Protein AF-A0AAV1IEK7-F1 (afdb_monomer_lite)

Radius of gyration: 21.39 Å; chains: 1; bounding box: 58×38×50 Å

Organism: NCBI:txid1274662

Foldseek 3Di:
DLQAQHFQDKDALVQKAWLDDDRAIVVHAQAWEKEWEDEPPDPVQLVCLQVLLVLCVVCVVLRYAYEYEYLDADDPVRSVSCVVCPSSNNHTYIYRNVNPNNVVVCVSVVHDDDRKMFTAANRRGTNDIGHCPDPVNVVSNVVRSVPRPRPLPPLPPDPPDLVVQLPDDPVVLVVNCVSVVHDPVPPDDSSVSSVSCVVPVD

InterPro domains:
  IPR000866 Alkyl hydroperoxide reductase subunit C/ Thiol specific antioxidant [PF00578] (25-128)
  IPR013766 Thioredoxin domain [PS51352] (2-150)
  IPR017937 Thioredoxin, conserved site [PS00194] (34-52)
  IPR036249 Thioredoxin-like superfamily [SSF52833] (14-158)
  IPR036361 SAP domain superfamily [SSF68906] (162-199)
  IPR050553 Thioredoxin family ResA/DsbE subfamily [PTHR42852] (4-146)

pLDDT: mean 91.97, std 9.17, range [45.91, 98.62]

Secondary structure (DSSP, 8-state):
-TTTTSBPPPB-GGGSEEEESS---BSPTTS-EEEEEE-TT-HHHHHHHHHHHHHHHHTGGGT-EEEEEE-S-S-HHHHHHHHHTGGGG-SEEEE-TTSHHHHHHHHHHT---SSEEEEE-TTSBEEEEE-TTSHHHHHHHHHHHHH-------PPPPPSSHHHHHHS-HHHHHHHHHTTT---TT---HHHHHHHHHHHH-

Sequence (202 aa):
MAMVGKTLPHYPAGSLKILKGEPTDLPPNGHPAIIELWATWCGPCRQVFPHLSRIAQKYRDRGLKVIGLSLDDASPGLQHFVHSQGDKMDYTVVMDPYGRAGQVLMTAAHVSGIPHAFVVDGQGTVQHHGHPADPSFEAAVRKVVESHKPAQPQQPPIPQSKEALSEMPVRELKNMLQARHISYIGVTEKPELVQLIWNKCH

Structure (mmCIF, N/CA/C/O backbone):
data_AF-A0AAV1IEK7-F1
#
_entry.id   AF-A0AAV1IEK7-F1
#
loop_
_atom_site.group_PDB
_atom_site.id
_atom_site.type_symbol
_atom_site.label_atom_id
_atom_site.label_alt_id
_atom_site.label_comp_id
_atom_site.label_asym_id
_atom_site.label_entity_id
_atom_site.label_seq_id
_atom_site.pdbx_PDB_ins_code
_atom_site.Cartn_x
_atom_site.Cartn_y
_atom_site.Cartn_z
_atom_site.occupancy
_atom_site.B_iso_or_equiv
_atom_site.auth_seq_id
_atom_site.auth_comp_id
_atom_site.auth_asym_id
_atom_site.auth_atom_id
_atom_site.pdbx_PDB_model_num
ATOM 1 N N . MET A 1 1 ? 14.541 -14.016 6.871 1.00 59.06 1 MET A N 1
ATOM 2 C CA . MET A 1 1 ? 14.206 -12.969 5.879 1.00 59.06 1 MET A CA 1
ATOM 3 C C . MET A 1 1 ? 14.528 -11.615 6.498 1.00 59.06 1 MET A C 1
ATOM 5 O O . MET A 1 1 ? 14.084 -11.377 7.613 1.00 59.06 1 MET A O 1
ATOM 9 N N . ALA A 1 2 ? 15.364 -10.794 5.852 1.00 82.31 2 ALA A N 1
ATOM 10 C CA . ALA A 1 2 ? 16.105 -9.686 6.477 1.00 82.31 2 ALA A CA 1
ATOM 11 C C . ALA A 1 2 ? 15.253 -8.597 7.162 1.00 82.31 2 ALA A C 1
ATOM 13 O O . ALA A 1 2 ? 15.763 -7.916 8.057 1.00 82.31 2 ALA A O 1
ATOM 14 N N . MET A 1 3 ? 13.979 -8.451 6.783 1.00 93.19 3 MET A N 1
ATOM 15 C CA . MET A 1 3 ? 13.079 -7.432 7.339 1.00 93.19 3 MET A CA 1
ATOM 16 C C . MET A 1 3 ? 11.940 -7.975 8.205 1.00 93.19 3 MET A C 1
ATOM 18 O O . MET A 1 3 ? 11.299 -7.187 8.887 1.00 93.19 3 MET A O 1
ATOM 22 N N . VAL A 1 4 ? 11.686 -9.287 8.231 1.00 96.44 4 VAL A N 1
ATOM 23 C CA . VAL A 1 4 ? 10.569 -9.850 9.015 1.00 96.44 4 VAL A CA 1
ATOM 24 C C . VAL A 1 4 ? 10.763 -9.571 10.510 1.00 96.44 4 VAL A C 1
ATOM 26 O O . VAL A 1 4 ? 11.837 -9.822 11.054 1.00 96.44 4 VAL A O 1
ATOM 29 N N . GLY A 1 5 ? 9.720 -9.049 11.158 1.00 96.00 5 GLY A N 1
ATOM 30 C CA . GLY A 1 5 ? 9.714 -8.632 12.562 1.00 96.00 5 GLY A CA 1
ATOM 31 C C . GLY A 1 5 ? 10.268 -7.227 12.818 1.00 96.00 5 GLY A C 1
ATOM 32 O O . GLY A 1 5 ? 10.271 -6.787 13.963 1.00 96.00 5 GLY A O 1
ATOM 33 N N . LYS A 1 6 ? 10.732 -6.513 11.784 1.00 96.75 6 LYS A N 1
ATOM 34 C CA . LYS A 1 6 ? 11.207 -5.127 11.901 1.00 96.75 6 LYS A CA 1
ATOM 35 C C . LYS A 1 6 ? 10.117 -4.139 11.501 1.00 96.75 6 LYS A C 1
ATOM 37 O O . LYS A 1 6 ? 9.303 -4.430 10.625 1.00 96.75 6 LYS A O 1
ATOM 42 N N . THR A 1 7 ? 10.149 -2.950 12.091 1.00 95.25 7 THR A N 1
ATOM 43 C CA . THR A 1 7 ? 9.302 -1.827 11.677 1.00 95.25 7 THR A CA 1
ATOM 44 C C . THR A 1 7 ? 9.782 -1.277 10.337 1.00 95.25 7 THR A C 1
ATOM 46 O O . THR A 1 7 ? 10.976 -1.020 10.154 1.00 95.25 7 THR A O 1
ATOM 49 N N . LEU A 1 8 ? 8.860 -1.108 9.389 1.00 94.00 8 LEU A N 1
ATOM 50 C CA . LEU A 1 8 ? 9.137 -0.441 8.121 1.00 94.00 8 LEU A CA 1
ATOM 51 C C . LEU A 1 8 ? 9.458 1.043 8.398 1.00 94.00 8 LEU A C 1
ATOM 53 O O . LEU A 1 8 ? 8.734 1.665 9.178 1.00 94.00 8 LEU A O 1
ATOM 57 N N . PRO A 1 9 ? 10.499 1.637 7.785 1.00 93.69 9 PRO A N 1
ATOM 58 C CA . PRO A 1 9 ? 10.732 3.074 7.892 1.00 93.69 9 PRO A CA 1
ATOM 59 C C . PRO A 1 9 ? 9.484 3.872 7.501 1.00 93.69 9 PRO A C 1
ATOM 61 O O . PRO A 1 9 ? 8.833 3.548 6.508 1.00 93.69 9 PRO A O 1
ATOM 64 N N . HIS A 1 10 ? 9.159 4.893 8.297 1.00 94.06 10 HIS A N 1
ATOM 65 C CA . HIS A 1 10 ? 7.983 5.736 8.086 1.00 94.06 10 HIS A CA 1
ATOM 66 C C . HIS A 1 10 ? 8.313 6.925 7.183 1.00 94.06 10 HIS A C 1
ATOM 68 O O . HIS A 1 10 ? 9.293 7.638 7.408 1.00 94.06 10 HIS A O 1
ATOM 74 N N . TYR A 1 11 ? 7.467 7.139 6.179 1.00 94.44 11 TYR A N 1
ATOM 75 C CA . TYR A 1 11 ? 7.479 8.300 5.302 1.00 94.44 11 TYR A CA 1
ATOM 76 C C . TYR A 1 11 ? 6.099 8.961 5.361 1.00 94.44 11 TYR A C 1
ATOM 78 O O . TYR A 1 11 ? 5.106 8.323 4.994 1.00 94.44 11 TYR A O 1
ATOM 86 N N . PRO A 1 12 ? 6.003 10.222 5.814 1.00 93.12 12 PRO A N 1
ATOM 87 C CA . PRO A 1 12 ? 4.726 10.917 5.891 1.00 93.12 12 PRO A CA 1
ATOM 88 C C . PRO A 1 12 ? 4.180 11.205 4.490 1.00 93.12 12 PRO A C 1
ATOM 90 O O . PRO A 1 12 ? 4.957 11.477 3.569 1.00 93.12 12 PRO A O 1
ATOM 93 N N . ALA A 1 13 ? 2.855 11.242 4.342 1.00 91.25 13 ALA A N 1
ATOM 94 C CA . ALA A 1 13 ? 2.179 11.493 3.066 1.00 91.25 13 ALA A CA 1
ATOM 95 C C . ALA A 1 13 ? 2.711 12.733 2.324 1.00 91.25 13 ALA A C 1
ATOM 97 O O . ALA A 1 13 ? 2.905 12.694 1.114 1.00 91.25 13 ALA A O 1
ATOM 98 N N . GLY A 1 14 ? 3.020 13.815 3.049 1.00 91.44 14 GLY A N 1
ATOM 99 C CA . GLY A 1 14 ? 3.560 15.052 2.467 1.00 91.44 14 GLY A CA 1
ATOM 100 C C . GLY A 1 14 ? 4.984 14.941 1.903 1.00 91.44 14 GLY A C 1
ATOM 101 O O . GLY A 1 14 ? 5.423 15.840 1.192 1.00 91.44 14 GLY A O 1
ATOM 102 N N . SER A 1 15 ? 5.707 13.858 2.203 1.00 91.94 15 SER A N 1
ATOM 103 C CA . SER A 1 15 ? 7.022 13.561 1.616 1.00 91.94 15 SER A CA 1
ATOM 104 C C . SER A 1 15 ? 6.944 12.719 0.339 1.00 91.94 15 SER A C 1
ATOM 106 O O . SER A 1 15 ? 7.955 12.554 -0.340 1.00 91.94 15 SER A O 1
ATOM 108 N N . LEU A 1 16 ? 5.759 12.201 0.001 1.00 94.75 16 LEU A N 1
ATOM 109 C CA . LEU A 1 16 ? 5.519 11.356 -1.162 1.00 94.75 16 LEU A CA 1
ATOM 110 C C . LEU A 1 16 ? 4.711 12.123 -2.205 1.00 94.75 16 LEU A C 1
ATOM 112 O O . LEU A 1 16 ? 3.791 12.879 -1.892 1.00 94.75 16 LEU A O 1
ATOM 116 N N . LYS A 1 17 ? 5.014 11.885 -3.477 1.00 95.44 17 LYS A N 1
ATOM 117 C CA . LYS A 1 17 ? 4.172 12.340 -4.578 1.00 95.44 17 LYS A CA 1
ATOM 118 C C . LYS A 1 17 ? 3.115 11.280 -4.865 1.00 95.44 17 LYS A C 1
ATOM 120 O O . LYS A 1 17 ? 3.439 10.158 -5.251 1.00 95.44 17 LYS A O 1
ATOM 125 N N . ILE A 1 18 ? 1.850 11.656 -4.716 1.00 95.44 18 ILE A N 1
ATOM 126 C CA . ILE A 1 18 ? 0.714 10.796 -5.048 1.00 95.44 18 ILE A CA 1
ATOM 127 C C . ILE A 1 18 ? 0.502 10.813 -6.563 1.00 95.44 18 ILE A C 1
ATOM 129 O O . ILE A 1 18 ? 0.310 11.871 -7.160 1.00 95.44 18 ILE A O 1
ATOM 133 N N . LEU A 1 19 ? 0.562 9.636 -7.182 1.00 96.56 19 LEU A N 1
ATOM 134 C CA . LEU A 1 19 ? 0.316 9.443 -8.612 1.00 96.56 19 LEU A CA 1
ATOM 135 C C . LEU A 1 19 ? -1.121 8.969 -8.862 1.00 96.56 19 LEU A C 1
ATOM 137 O O . LEU A 1 19 ? -1.705 9.312 -9.885 1.00 96.56 19 LEU A O 1
ATOM 141 N N . LYS A 1 20 ? -1.700 8.200 -7.932 1.00 96.38 20 LYS A N 1
ATOM 142 C CA . LYS A 1 20 ? -3.098 7.745 -7.964 1.00 96.38 20 LYS A CA 1
ATOM 143 C C . LYS A 1 20 ? -3.596 7.454 -6.548 1.00 96.38 20 LYS A C 1
ATOM 145 O O . LYS A 1 20 ? -2.852 6.904 -5.740 1.00 96.38 20 LYS A O 1
ATOM 150 N N . GLY A 1 21 ? -4.871 7.739 -6.290 1.00 94.12 21 GLY A N 1
ATOM 151 C CA . GLY A 1 21 ? -5.523 7.481 -5.006 1.00 94.12 21 GLY A CA 1
ATOM 152 C C . GLY A 1 21 ? -5.343 8.621 -4.006 1.00 94.12 21 GLY A C 1
ATOM 153 O O . GLY A 1 21 ? -4.943 9.723 -4.369 1.00 94.12 21 GLY A O 1
ATOM 154 N N . GLU A 1 22 ? -5.665 8.340 -2.748 1.00 90.00 22 GLU A N 1
ATOM 155 C CA . GLU A 1 22 ? -5.628 9.330 -1.672 1.00 90.00 22 GLU A CA 1
ATOM 156 C C . GLU A 1 22 ? -4.221 9.479 -1.071 1.00 90.00 22 GLU A C 1
ATOM 158 O O . GLU A 1 22 ? -3.463 8.499 -1.036 1.00 90.00 22 GLU A O 1
ATOM 163 N N . PRO A 1 23 ? -3.876 10.668 -0.540 1.00 92.44 23 PRO A N 1
ATOM 164 C CA . PRO A 1 23 ? -2.675 10.854 0.265 1.00 92.44 23 PRO A CA 1
ATOM 165 C C . PRO A 1 23 ? -2.584 9.833 1.403 1.00 92.44 23 PRO A C 1
ATOM 167 O O . PRO A 1 23 ? -3.543 9.619 2.143 1.00 92.44 23 PRO A O 1
ATOM 170 N N . THR A 1 24 ? -1.419 9.202 1.551 1.00 92.06 24 THR A N 1
ATOM 171 C CA . THR A 1 24 ? -1.182 8.176 2.572 1.00 92.06 24 THR A CA 1
ATOM 172 C C . THR A 1 24 ? 0.258 8.200 3.053 1.00 92.06 24 THR A C 1
ATOM 174 O O . THR A 1 24 ? 1.177 8.457 2.276 1.00 92.06 24 THR A O 1
ATOM 177 N N . ASP A 1 25 ? 0.444 7.871 4.327 1.00 94.25 25 ASP A N 1
ATOM 178 C CA . ASP A 1 25 ? 1.750 7.525 4.876 1.00 94.25 25 ASP A CA 1
ATOM 179 C C . ASP A 1 25 ? 2.225 6.171 4.330 1.00 94.25 25 ASP A C 1
ATOM 181 O O . ASP A 1 25 ? 1.422 5.333 3.892 1.00 94.25 25 ASP A O 1
ATOM 185 N N . LEU A 1 26 ? 3.537 5.948 4.408 1.00 94.69 26 LEU A N 1
ATOM 186 C CA . LEU A 1 26 ? 4.190 4.688 4.082 1.00 94.69 26 LEU A CA 1
ATOM 187 C C . LEU A 1 26 ? 5.016 4.199 5.289 1.00 94.69 26 LEU A C 1
ATOM 189 O O . LEU A 1 26 ? 6.047 4.803 5.569 1.00 94.69 26 LEU A O 1
ATOM 193 N N . PRO A 1 27 ? 4.618 3.124 5.993 1.00 95.50 27 PRO A N 1
ATOM 194 C CA . PRO A 1 27 ? 3.336 2.435 5.870 1.00 95.50 27 PRO A CA 1
ATOM 195 C C . PRO A 1 27 ? 2.182 3.277 6.460 1.00 95.50 27 PRO A C 1
ATOM 197 O O . PRO A 1 27 ? 2.428 4.186 7.254 1.00 95.50 27 PRO A O 1
ATOM 200 N N . PRO A 1 28 ? 0.918 2.981 6.110 1.00 92.75 28 PRO A N 1
ATOM 201 C CA . PRO A 1 28 ? -0.237 3.664 6.680 1.00 92.75 28 PRO A CA 1
ATOM 202 C C . PRO A 1 28 ? -0.441 3.272 8.148 1.00 92.75 28 PRO A C 1
ATOM 204 O O . PRO A 1 28 ? -0.485 2.092 8.495 1.00 92.75 28 PRO A O 1
ATOM 207 N N . ASN A 1 29 ? -0.619 4.268 9.015 1.00 88.19 29 ASN A N 1
ATOM 208 C CA . ASN A 1 29 ? -0.793 4.047 10.451 1.00 88.19 29 ASN A CA 1
ATOM 209 C C . ASN A 1 29 ? -2.095 3.295 10.759 1.00 88.19 29 ASN A C 1
ATOM 211 O O . ASN A 1 29 ? -3.163 3.662 10.271 1.00 88.19 29 ASN A O 1
ATOM 215 N N . GLY A 1 30 ? -2.021 2.267 11.607 1.00 91.06 30 GLY A N 1
ATOM 216 C CA . GLY A 1 30 ? -3.197 1.543 12.097 1.00 91.06 30 GLY A CA 1
ATOM 217 C C . GLY A 1 30 ? -3.831 0.581 11.092 1.00 91.06 30 GLY A C 1
ATOM 218 O O . GLY A 1 30 ? -4.805 -0.084 11.441 1.00 91.06 30 GLY A O 1
ATOM 219 N N . HIS A 1 31 ? -3.285 0.462 9.879 1.00 94.12 31 HIS A N 1
ATOM 220 C CA . HIS A 1 31 ? -3.823 -0.394 8.826 1.00 94.12 31 HIS A CA 1
ATOM 221 C C . HIS A 1 31 ? -2.803 -1.444 8.385 1.00 94.12 31 HIS A C 1
ATOM 223 O O . HIS A 1 31 ? -1.643 -1.102 8.159 1.00 94.12 31 HIS A O 1
ATOM 229 N N . PRO A 1 32 ? -3.209 -2.711 8.200 1.00 96.81 32 PRO A N 1
ATOM 230 C CA . PRO A 1 32 ? -2.368 -3.657 7.497 1.00 96.81 32 PRO A CA 1
ATOM 231 C C . PRO A 1 32 ? -2.194 -3.177 6.059 1.00 96.81 32 PRO A C 1
ATOM 233 O O . PRO A 1 32 ? -3.133 -2.642 5.455 1.00 96.81 32 PRO A O 1
ATOM 236 N N . ALA A 1 33 ? -1.007 -3.375 5.495 1.00 98.12 33 ALA A N 1
ATOM 237 C CA . ALA A 1 33 ? -0.734 -2.916 4.145 1.00 98.12 33 ALA A CA 1
ATOM 238 C C . ALA A 1 33 ? 0.176 -3.841 3.339 1.00 98.12 33 ALA A C 1
ATOM 240 O O . ALA A 1 33 ? 0.972 -4.610 3.877 1.00 98.12 33 ALA A O 1
ATOM 241 N N . ILE A 1 34 ? 0.050 -3.723 2.021 1.00 98.62 34 ILE A N 1
ATOM 242 C CA . ILE A 1 34 ? 1.016 -4.212 1.045 1.00 98.62 34 ILE A CA 1
ATOM 243 C C . ILE A 1 34 ? 1.757 -3.009 0.480 1.00 98.62 34 ILE A C 1
ATOM 245 O O . ILE A 1 34 ? 1.119 -2.102 -0.055 1.00 98.62 34 ILE A O 1
ATOM 249 N N . ILE A 1 35 ? 3.084 -3.022 0.578 1.00 98.38 35 ILE A N 1
ATOM 250 C CA . ILE A 1 35 ? 3.958 -2.031 -0.052 1.00 98.38 35 ILE A CA 1
ATOM 251 C C . ILE A 1 35 ? 4.694 -2.707 -1.203 1.00 98.38 35 ILE A C 1
ATOM 253 O O . ILE A 1 35 ? 5.565 -3.533 -0.949 1.00 98.38 35 ILE A O 1
ATOM 257 N N . GLU A 1 36 ? 4.344 -2.390 -2.446 1.00 98.25 36 GLU A N 1
ATOM 258 C CA . GLU A 1 36 ? 4.975 -2.939 -3.652 1.00 98.25 36 GLU A CA 1
ATOM 259 C C . GLU A 1 36 ? 6.028 -1.972 -4.199 1.00 98.25 36 GLU A C 1
ATOM 261 O O . GLU A 1 36 ? 5.730 -0.808 -4.440 1.00 98.25 36 GLU A O 1
ATOM 266 N N . LEU A 1 37 ? 7.244 -2.462 -4.435 1.00 98.06 37 LEU A N 1
ATOM 267 C CA . LEU A 1 37 ? 8.287 -1.763 -5.182 1.00 98.06 37 LEU A CA 1
ATOM 268 C C . LEU A 1 37 ? 8.215 -2.163 -6.656 1.00 98.06 37 LEU A C 1
ATOM 270 O O . LEU A 1 37 ? 8.324 -3.350 -6.987 1.00 98.06 37 LEU A O 1
ATOM 274 N N . TRP A 1 38 ? 8.067 -1.176 -7.535 1.00 98.19 38 TRP A N 1
ATOM 275 C CA . TRP A 1 38 ? 7.889 -1.401 -8.969 1.00 98.19 38 TRP A CA 1
ATOM 276 C C . TRP A 1 38 ? 8.509 -0.282 -9.807 1.00 98.19 38 TRP A C 1
ATOM 278 O O . TRP A 1 38 ? 8.904 0.755 -9.282 1.00 98.19 38 TRP A O 1
ATOM 288 N N . ALA A 1 39 ? 8.593 -0.491 -11.121 1.00 97.31 39 ALA A N 1
ATOM 289 C CA . ALA A 1 39 ? 8.979 0.555 -12.062 1.00 97.31 39 ALA A CA 1
ATOM 290 C C . ALA A 1 39 ? 8.306 0.375 -13.431 1.00 97.31 39 ALA A C 1
ATOM 292 O O . ALA A 1 39 ? 7.937 -0.744 -13.804 1.00 97.31 39 ALA A O 1
ATOM 293 N N . THR A 1 40 ? 8.177 1.448 -14.210 1.00 97.12 40 THR A N 1
ATOM 294 C CA . THR A 1 40 ? 7.509 1.436 -15.527 1.00 97.12 40 THR A CA 1
ATOM 295 C C . THR A 1 40 ? 8.192 0.498 -16.528 1.00 97.12 40 THR A C 1
ATOM 297 O O . THR A 1 40 ? 7.527 -0.190 -17.311 1.00 97.12 40 THR A O 1
ATOM 300 N N . TRP A 1 41 ? 9.521 0.402 -16.457 1.00 95.94 41 TRP A N 1
ATOM 301 C CA . TRP A 1 41 ? 10.350 -0.475 -17.286 1.00 95.94 41 TRP A CA 1
ATOM 302 C C . TRP A 1 41 ? 10.315 -1.948 -16.847 1.00 95.94 41 TRP A C 1
ATOM 304 O O . TRP A 1 41 ? 10.741 -2.834 -17.592 1.00 95.94 41 TRP A O 1
ATOM 314 N N . CYS A 1 42 ? 9.769 -2.252 -15.667 1.00 96.94 42 CYS A N 1
ATOM 315 C CA . CYS A 1 42 ? 9.708 -3.607 -15.135 1.00 96.94 42 CYS A CA 1
ATOM 316 C C . CYS A 1 42 ? 8.560 -4.404 -15.778 1.00 96.94 42 CYS A C 1
ATOM 318 O O . CYS A 1 42 ? 7.384 -4.263 -15.437 1.00 96.94 42 CYS A O 1
ATOM 320 N N . GLY A 1 43 ? 8.898 -5.284 -16.726 1.00 95.88 43 GLY A N 1
ATOM 321 C CA . GLY A 1 43 ? 7.953 -6.220 -17.353 1.00 95.88 43 GLY A CA 1
ATOM 322 C C . GLY A 1 43 ? 7.165 -7.073 -16.348 1.00 95.88 43 GLY A C 1
ATOM 323 O O . GLY A 1 43 ? 5.935 -7.017 -16.376 1.00 95.88 43 GLY A O 1
ATOM 324 N N . PRO A 1 44 ? 7.834 -7.809 -15.442 1.00 96.69 44 PRO A N 1
ATOM 325 C CA . PRO A 1 44 ? 7.155 -8.647 -14.452 1.00 96.69 44 PRO A CA 1
ATOM 326 C C . PRO A 1 44 ? 6.259 -7.860 -13.481 1.00 96.69 44 PRO A C 1
ATOM 328 O O . PRO A 1 44 ? 5.173 -8.324 -13.147 1.00 96.69 44 PRO A O 1
ATOM 331 N N . CYS A 1 45 ? 6.636 -6.633 -13.103 1.00 96.88 45 CYS A N 1
ATOM 332 C CA . CYS A 1 45 ? 5.815 -5.773 -12.242 1.00 96.88 45 CYS A CA 1
ATOM 333 C C . CYS A 1 45 ? 4.438 -5.499 -12.872 1.00 96.88 45 CYS A C 1
ATOM 335 O O . CYS A 1 45 ? 3.392 -5.667 -12.250 1.00 96.88 45 CYS A O 1
ATOM 337 N N . ARG A 1 46 ? 4.415 -5.201 -14.175 1.00 96.81 46 ARG A N 1
ATOM 338 C CA . ARG A 1 46 ? 3.164 -4.956 -14.911 1.00 96.81 46 ARG A CA 1
ATOM 339 C C . ARG A 1 46 ? 2.215 -6.156 -14.926 1.00 96.81 46 ARG A C 1
ATOM 341 O O . ARG A 1 46 ? 1.009 -5.976 -15.081 1.00 96.81 46 ARG A O 1
ATOM 348 N N . GLN A 1 47 ? 2.740 -7.371 -14.768 1.00 96.50 47 GLN A N 1
ATOM 349 C CA . GLN A 1 47 ? 1.931 -8.588 -14.689 1.00 96.50 47 GLN A CA 1
ATOM 350 C C . GLN A 1 47 ? 1.295 -8.777 -13.304 1.00 96.50 47 GLN A C 1
ATOM 352 O O . GLN A 1 47 ? 0.242 -9.410 -13.213 1.00 96.50 47 GLN A O 1
ATOM 357 N N . VAL A 1 48 ? 1.879 -8.209 -12.241 1.00 96.94 48 VAL A N 1
ATOM 358 C CA . VAL A 1 48 ? 1.352 -8.339 -10.871 1.00 96.94 48 VAL A CA 1
ATOM 359 C C . VAL A 1 48 ? 0.340 -7.256 -10.491 1.00 96.94 48 VAL A C 1
ATOM 361 O O . VAL A 1 48 ? -0.443 -7.487 -9.571 1.00 96.94 48 VAL A O 1
ATOM 364 N N . PHE A 1 49 ? 0.250 -6.132 -11.212 1.00 98.25 49 PHE A N 1
ATOM 365 C CA . PHE A 1 49 ? -0.724 -5.077 -10.881 1.00 98.25 49 PHE A CA 1
ATOM 366 C C . PHE A 1 49 ? -2.174 -5.589 -10.765 1.00 98.25 49 PHE A C 1
ATOM 368 O O . PHE A 1 49 ? -2.802 -5.361 -9.727 1.00 98.25 49 PHE A O 1
ATOM 375 N N . PRO A 1 50 ? -2.728 -6.358 -11.735 1.00 98.19 50 PRO A N 1
ATOM 376 C CA . PRO A 1 50 ? -4.107 -6.845 -11.626 1.00 98.19 50 PRO A CA 1
ATOM 377 C C . PRO A 1 50 ? -4.304 -7.812 -10.451 1.00 98.19 50 PRO A C 1
ATOM 379 O O . PRO A 1 50 ? -5.409 -7.968 -9.930 1.00 98.19 50 PRO A O 1
ATOM 382 N N . HIS A 1 51 ? -3.235 -8.497 -10.043 1.00 97.75 51 HIS A N 1
ATOM 383 C CA . HIS A 1 51 ? -3.252 -9.370 -8.882 1.00 97.75 51 HIS A CA 1
ATOM 384 C C . HIS A 1 51 ? -3.333 -8.561 -7.578 1.00 97.75 51 HIS A C 1
ATOM 386 O O . HIS A 1 51 ? -4.215 -8.828 -6.759 1.00 97.75 51 HIS A O 1
ATOM 392 N N . LEU A 1 52 ? -2.506 -7.523 -7.436 1.00 98.38 52 LEU A N 1
ATOM 393 C CA . LEU A 1 52 ? -2.544 -6.604 -6.295 1.00 98.38 52 LEU A CA 1
ATOM 394 C C . LEU A 1 52 ? -3.877 -5.850 -6.195 1.00 98.38 52 LEU A C 1
ATOM 396 O O . LEU A 1 52 ? -4.437 -5.758 -5.104 1.00 98.38 52 LEU A O 1
ATOM 400 N N . SER A 1 53 ? -4.445 -5.415 -7.322 1.00 98.25 53 SER A N 1
ATOM 401 C CA . SER A 1 53 ? -5.785 -4.810 -7.381 1.00 98.25 53 SER A CA 1
ATOM 402 C C . SER A 1 53 ? -6.873 -5.759 -6.868 1.00 98.25 53 SER A C 1
ATOM 404 O O . SER A 1 53 ? -7.709 -5.371 -6.051 1.00 98.25 53 SER A O 1
ATOM 406 N N . ARG A 1 54 ? -6.828 -7.044 -7.253 1.00 97.88 54 ARG A N 1
ATOM 407 C CA . ARG A 1 54 ? -7.745 -8.065 -6.711 1.00 97.88 54 ARG A CA 1
ATOM 408 C C . ARG A 1 54 ? -7.601 -8.237 -5.203 1.00 97.88 54 ARG A C 1
ATOM 410 O O . ARG A 1 54 ? -8.610 -8.374 -4.515 1.00 97.88 54 ARG A O 1
ATOM 417 N N . ILE A 1 55 ? -6.374 -8.246 -4.683 1.00 97.50 55 ILE A N 1
ATOM 418 C CA . ILE A 1 55 ? -6.133 -8.336 -3.236 1.00 97.50 55 ILE A CA 1
ATOM 419 C C . ILE A 1 55 ? -6.687 -7.092 -2.525 1.00 97.50 55 ILE A C 1
ATOM 421 O O . ILE A 1 55 ? -7.379 -7.232 -1.513 1.00 97.50 55 ILE A O 1
ATOM 425 N N . ALA A 1 56 ? -6.428 -5.899 -3.070 1.00 96.44 56 ALA A N 1
ATOM 426 C CA . ALA A 1 56 ? -6.924 -4.633 -2.538 1.00 96.44 56 ALA A CA 1
ATOM 427 C C . ALA A 1 56 ? -8.455 -4.626 -2.447 1.00 96.44 56 ALA A C 1
ATOM 429 O O . ALA A 1 56 ? -9.008 -4.268 -1.410 1.00 96.44 56 ALA A O 1
ATOM 430 N N . GLN A 1 57 ? -9.140 -5.079 -3.499 1.00 95.12 57 GLN A N 1
ATOM 431 C CA . GLN A 1 57 ? -10.599 -5.202 -3.518 1.00 95.12 57 GLN A CA 1
ATOM 432 C C . GLN A 1 57 ? -11.096 -6.250 -2.514 1.00 95.12 57 GLN A C 1
ATOM 434 O O . GLN A 1 57 ? -11.982 -5.956 -1.715 1.00 95.12 57 GLN A O 1
ATOM 439 N N . LYS A 1 58 ? -10.490 -7.446 -2.493 1.00 95.06 58 LYS A N 1
ATOM 440 C CA . LYS A 1 58 ? -10.895 -8.562 -1.620 1.00 95.06 58 LYS A CA 1
ATOM 441 C C . LYS A 1 58 ? -10.857 -8.213 -0.130 1.00 95.06 58 LYS A C 1
ATOM 443 O O . LYS A 1 58 ? -11.709 -8.677 0.622 1.00 95.06 58 LYS A O 1
ATOM 448 N N . TYR A 1 59 ? -9.863 -7.440 0.306 1.00 94.94 59 TYR A N 1
ATOM 449 C CA . TYR A 1 59 ? -9.656 -7.122 1.724 1.00 94.94 59 TYR A CA 1
ATOM 450 C C . TYR A 1 59 ? -9.928 -5.652 2.077 1.00 94.94 59 TYR A C 1
ATOM 452 O O . TYR A 1 59 ? -9.591 -5.221 3.183 1.00 94.94 59 TYR A O 1
ATOM 460 N N . ARG A 1 60 ? -10.578 -4.895 1.181 1.00 89.12 60 ARG A N 1
ATOM 461 C CA . ARG A 1 60 ? -10.931 -3.481 1.386 1.00 89.12 60 ARG A CA 1
ATOM 462 C C . ARG A 1 60 ? -11.717 -3.269 2.681 1.00 89.12 60 ARG A C 1
ATOM 464 O O . ARG A 1 60 ? -11.302 -2.487 3.533 1.00 89.12 60 ARG A O 1
ATOM 471 N N . ASP A 1 61 ? -12.782 -4.044 2.875 1.00 86.69 61 ASP A N 1
ATOM 472 C CA . ASP A 1 61 ? -13.666 -3.947 4.050 1.00 86.69 61 ASP A CA 1
ATOM 473 C C . ASP A 1 61 ? -13.019 -4.485 5.335 1.00 86.69 61 ASP A C 1
ATOM 475 O O . ASP A 1 61 ? -13.544 -4.330 6.436 1.00 86.69 61 ASP A O 1
ATOM 479 N N . ARG A 1 62 ? -11.849 -5.118 5.207 1.00 88.94 62 ARG A N 1
ATOM 480 C CA . ARG A 1 62 ? -11.018 -5.580 6.323 1.00 88.94 62 ARG A CA 1
ATOM 481 C C . ARG A 1 62 ? -9.886 -4.606 6.649 1.00 88.94 62 ARG A C 1
ATOM 483 O O . ARG A 1 62 ? -9.044 -4.916 7.486 1.00 88.94 62 ARG A O 1
ATOM 490 N N . GLY A 1 63 ? -9.869 -3.439 6.003 1.00 91.12 63 GLY A N 1
ATOM 491 C CA . GLY A 1 63 ? -8.927 -2.361 6.282 1.00 91.12 63 GLY A CA 1
ATOM 492 C C . GLY A 1 63 ? -7.558 -2.512 5.620 1.00 91.12 63 GLY A C 1
ATOM 493 O O . GLY A 1 63 ? -6.679 -1.711 5.934 1.00 91.12 63 GLY A O 1
ATOM 494 N N . LEU A 1 64 ? -7.364 -3.486 4.718 1.00 96.38 64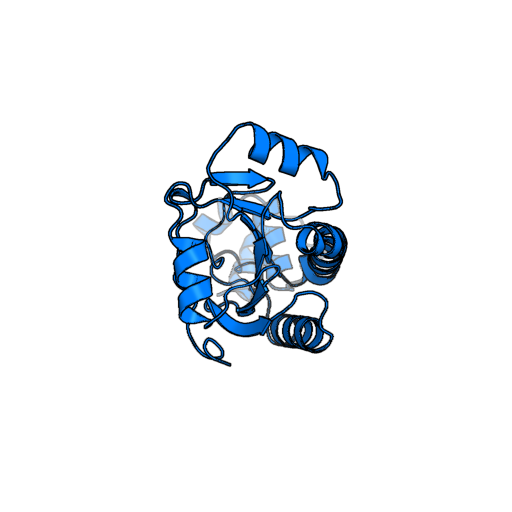 LEU A N 1
ATOM 495 C CA . LEU A 1 64 ? -6.104 -3.634 3.985 1.00 96.38 64 LEU A CA 1
ATOM 496 C C . LEU A 1 64 ? -5.884 -2.447 3.044 1.00 96.38 64 LEU A C 1
ATOM 498 O O . LEU A 1 64 ? -6.761 -2.089 2.255 1.00 96.38 64 LEU A O 1
ATOM 502 N N . LYS A 1 65 ? -4.679 -1.881 3.085 1.00 97.19 65 LYS A N 1
ATOM 503 C CA . LYS A 1 65 ? -4.201 -0.897 2.110 1.00 97.19 65 LYS A CA 1
ATOM 504 C C . LYS A 1 65 ? -3.202 -1.544 1.157 1.00 97.19 65 LYS A C 1
ATOM 506 O O . LYS A 1 65 ? -2.397 -2.375 1.559 1.00 97.19 65 LYS A O 1
ATOM 511 N N . VAL A 1 66 ? -3.229 -1.155 -0.110 1.00 98.44 66 VAL A N 1
ATOM 512 C CA . VAL A 1 66 ? -2.216 -1.558 -1.091 1.00 98.44 66 VAL A CA 1
ATOM 513 C C . VAL A 1 66 ? -1.615 -0.287 -1.664 1.00 98.44 66 VAL A C 1
ATOM 515 O O . VAL A 1 66 ? -2.352 0.605 -2.087 1.00 98.44 66 VAL A O 1
ATOM 518 N N . ILE A 1 67 ? -0.290 -0.185 -1.602 1.00 98.50 67 ILE A N 1
ATOM 519 C CA . ILE A 1 67 ? 0.469 0.992 -2.012 1.00 98.50 67 ILE A CA 1
ATOM 520 C C . ILE A 1 67 ? 1.585 0.539 -2.951 1.00 98.50 67 ILE A C 1
ATOM 522 O O . ILE A 1 67 ? 2.485 -0.195 -2.543 1.00 98.50 67 ILE A O 1
ATOM 526 N N . GLY A 1 68 ? 1.533 0.988 -4.203 1.00 98.19 68 GLY A N 1
ATOM 527 C CA . GLY A 1 68 ? 2.623 0.820 -5.162 1.00 98.19 68 GLY A CA 1
ATOM 528 C C . GLY A 1 68 ? 3.586 1.998 -5.088 1.00 98.19 68 GLY A C 1
ATOM 529 O O . GLY A 1 68 ? 3.225 3.102 -5.492 1.00 98.19 68 GLY A O 1
ATOM 530 N N . LEU A 1 69 ? 4.805 1.767 -4.610 1.00 98.06 69 LEU A N 1
ATOM 531 C CA . LEU A 1 69 ? 5.907 2.724 -4.606 1.00 98.06 69 LEU A CA 1
ATOM 532 C C . LEU A 1 69 ? 6.744 2.561 -5.882 1.00 98.06 69 LEU A C 1
ATOM 534 O O . LEU A 1 69 ? 7.483 1.588 -6.044 1.00 98.06 69 LEU A O 1
ATOM 538 N N . SER A 1 70 ? 6.629 3.539 -6.777 1.00 97.56 70 SER A N 1
ATOM 539 C CA . SER A 1 70 ? 7.434 3.611 -7.997 1.00 97.56 70 SER A CA 1
ATOM 540 C C . SER A 1 70 ? 8.893 3.939 -7.677 1.00 97.56 70 SER A C 1
ATOM 542 O O . SER A 1 70 ? 9.168 4.854 -6.897 1.00 97.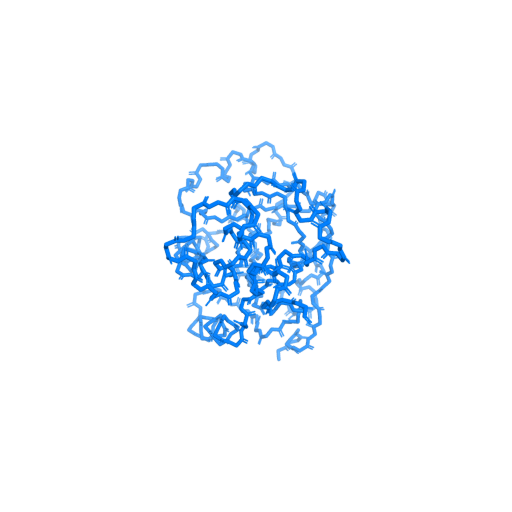56 70 SER A O 1
ATOM 544 N N . LEU A 1 71 ? 9.812 3.224 -8.329 1.00 96.25 71 LEU A N 1
ATOM 545 C CA . LEU A 1 71 ? 11.255 3.479 -8.320 1.00 96.25 71 LEU A CA 1
ATOM 546 C C . LEU A 1 71 ? 11.715 4.357 -9.495 1.00 96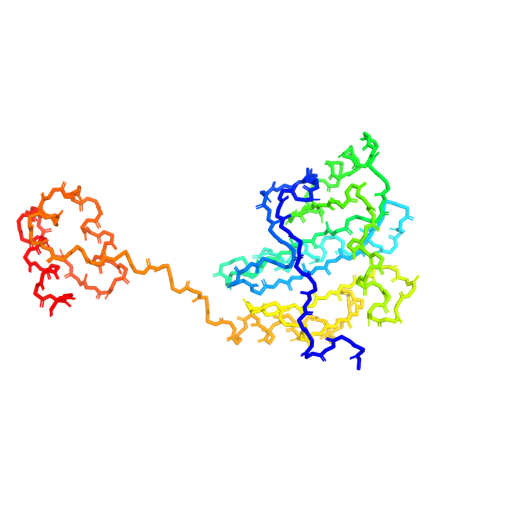.25 71 LEU A C 1
ATOM 548 O O . LEU A 1 71 ? 12.893 4.690 -9.571 1.00 96.25 71 LEU A O 1
ATOM 552 N N . ASP A 1 72 ? 10.820 4.707 -10.424 1.00 95.06 72 ASP A N 1
ATOM 553 C CA . ASP A 1 72 ? 11.114 5.685 -11.474 1.00 95.06 72 ASP A CA 1
ATOM 554 C C . ASP A 1 72 ? 11.328 7.096 -10.906 1.00 95.06 72 ASP A C 1
ATOM 556 O O . ASP A 1 72 ? 10.685 7.502 -9.932 1.00 95.06 72 ASP A O 1
ATOM 560 N N . ASP A 1 73 ? 12.147 7.880 -11.607 1.00 92.19 73 ASP A N 1
ATOM 561 C CA . ASP A 1 73 ? 12.269 9.315 -11.376 1.00 92.19 73 ASP A CA 1
ATOM 562 C C . ASP A 1 73 ? 10.957 10.053 -11.674 1.00 92.19 73 ASP A C 1
ATOM 564 O O . ASP A 1 73 ? 10.139 9.666 -12.522 1.00 92.19 73 ASP A O 1
ATOM 568 N N . ALA A 1 74 ? 10.770 11.188 -10.999 1.00 90.38 74 ALA A N 1
ATOM 569 C CA . ALA A 1 74 ? 9.606 12.031 -11.210 1.00 90.38 74 ALA A CA 1
ATOM 570 C C . ALA A 1 74 ? 9.567 12.556 -12.655 1.00 90.38 74 ALA A C 1
ATOM 572 O O . ALA A 1 74 ? 10.401 13.356 -13.073 1.00 90.38 74 ALA A O 1
ATOM 573 N N . SER A 1 75 ? 8.544 12.159 -13.412 1.00 92.25 75 SER A N 1
ATOM 574 C CA . SER A 1 75 ? 8.339 12.628 -14.783 1.00 92.25 75 SER A CA 1
ATOM 575 C C . SER A 1 75 ? 6.851 12.687 -15.155 1.00 92.25 75 SER A C 1
ATOM 577 O O . SER A 1 75 ? 6.027 11.993 -14.550 1.00 92.25 75 SER A O 1
ATOM 579 N N . PRO A 1 76 ? 6.469 13.482 -16.173 1.00 92.31 76 PRO A N 1
ATOM 580 C CA . PRO A 1 76 ? 5.127 13.412 -16.753 1.00 92.31 76 PRO A CA 1
ATOM 581 C C . PRO A 1 76 ? 4.798 12.022 -17.322 1.00 92.31 76 PRO A C 1
ATOM 583 O O . PRO A 1 76 ? 3.652 11.581 -17.247 1.00 92.31 76 PRO A O 1
ATOM 586 N N . GLY A 1 77 ? 5.806 11.312 -17.846 1.00 96.56 77 GLY A N 1
ATOM 587 C CA . GLY A 1 77 ? 5.659 9.957 -18.383 1.00 96.56 77 GLY A CA 1
ATOM 588 C C . GLY A 1 77 ? 5.216 8.947 -17.326 1.00 96.56 77 GLY A C 1
ATOM 589 O O . GLY A 1 77 ? 4.331 8.139 -17.596 1.00 96.56 77 GLY A O 1
ATOM 590 N N . LEU A 1 78 ? 5.747 9.051 -16.104 1.00 96.56 78 LEU A N 1
ATOM 591 C CA . LEU A 1 78 ? 5.334 8.215 -14.975 1.00 96.56 78 LEU A CA 1
ATOM 592 C C . LEU A 1 78 ? 3.851 8.419 -14.625 1.00 96.56 78 LEU A C 1
ATOM 594 O O . LEU A 1 78 ? 3.104 7.449 -14.513 1.00 96.56 78 LEU A O 1
ATOM 598 N N . GLN A 1 79 ? 3.399 9.673 -14.513 1.00 95.69 79 GLN A N 1
ATOM 599 C CA . GLN A 1 79 ? 1.988 9.979 -14.240 1.00 95.69 79 GLN A CA 1
ATOM 600 C C . GLN A 1 79 ? 1.077 9.411 -15.341 1.00 95.69 79 GLN A C 1
ATOM 602 O O . GLN A 1 79 ? 0.065 8.772 -15.053 1.00 95.69 79 GLN A O 1
ATOM 607 N N . HIS A 1 80 ? 1.456 9.614 -16.608 1.00 97.38 80 HIS A N 1
ATOM 608 C CA . HIS A 1 80 ? 0.703 9.103 -17.752 1.00 97.38 80 HIS A CA 1
ATOM 609 C C . HIS A 1 80 ? 0.657 7.571 -17.765 1.00 97.38 80 HIS A C 1
ATOM 611 O O . HIS A 1 80 ? -0.391 6.988 -18.039 1.00 97.38 80 HIS A O 1
ATOM 617 N N . PHE A 1 81 ? 1.769 6.911 -17.433 1.00 98.31 81 PHE A N 1
ATOM 618 C CA . PHE A 1 81 ? 1.831 5.459 -17.324 1.00 98.31 81 PHE A CA 1
ATOM 619 C C . PHE A 1 81 ? 0.874 4.929 -16.252 1.00 98.31 81 PHE A C 1
ATOM 621 O O . PHE A 1 81 ? 0.111 4.005 -16.527 1.00 98.31 81 PHE A O 1
ATOM 628 N N . VAL A 1 82 ? 0.879 5.518 -15.051 1.00 97.88 82 VAL A N 1
ATOM 629 C CA . VAL A 1 82 ? -0.013 5.096 -13.957 1.00 97.88 82 VAL A CA 1
ATOM 630 C C . VAL A 1 82 ? -1.478 5.263 -14.359 1.00 97.88 82 VAL A C 1
ATOM 63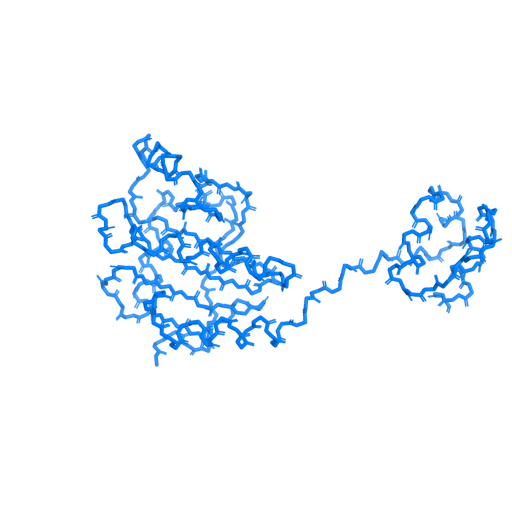2 O O . VAL A 1 82 ? -2.282 4.355 -14.150 1.00 97.88 82 VAL A O 1
ATOM 635 N N . HIS A 1 83 ? -1.830 6.382 -14.997 1.00 96.19 83 HIS A N 1
ATOM 636 C CA . HIS A 1 83 ? -3.188 6.596 -15.501 1.00 96.19 83 HIS A CA 1
ATOM 637 C C . HIS A 1 83 ? -3.573 5.591 -16.596 1.00 96.19 83 HIS A C 1
ATOM 639 O O . HIS A 1 83 ? -4.691 5.074 -16.581 1.00 96.19 83 HIS A O 1
ATOM 645 N N . SER A 1 84 ? -2.659 5.262 -17.515 1.00 97.62 84 SER A N 1
ATOM 646 C CA . SER A 1 84 ? -2.937 4.327 -18.613 1.00 97.62 84 SER A CA 1
ATOM 647 C C . SER A 1 84 ? -3.112 2.874 -18.160 1.00 97.62 84 SER A C 1
ATOM 649 O O . SER A 1 84 ? -3.679 2.073 -18.905 1.00 97.62 84 SER A O 1
ATOM 651 N N . GLN A 1 85 ? -2.698 2.519 -16.935 1.00 97.62 85 GLN A N 1
ATOM 652 C CA . GLN A 1 85 ? -2.982 1.197 -16.366 1.00 97.62 85 GLN A CA 1
ATOM 653 C C . GLN A 1 85 ? -4.464 0.997 -16.010 1.00 97.62 85 GLN A C 1
ATOM 655 O O . GLN A 1 85 ? -4.903 -0.152 -15.908 1.00 97.62 85 GLN A O 1
ATOM 660 N N . GLY A 1 86 ? -5.242 2.073 -15.828 1.00 95.62 86 GLY A N 1
ATOM 661 C CA . GLY A 1 86 ? -6.662 1.990 -15.474 1.00 95.62 86 GLY A CA 1
ATOM 662 C C . GLY A 1 86 ? -6.903 1.110 -14.241 1.00 95.62 86 GLY A C 1
ATOM 663 O O . GLY A 1 86 ? -6.243 1.278 -13.209 1.00 95.62 86 GLY A O 1
ATOM 664 N N . ASP A 1 87 ? -7.811 0.143 -14.371 1.00 95.12 87 ASP A N 1
ATOM 665 C CA . ASP A 1 87 ? -8.205 -0.785 -13.298 1.00 95.12 87 ASP A CA 1
ATOM 666 C C . ASP A 1 87 ? -7.142 -1.842 -12.975 1.00 95.12 87 ASP A C 1
ATOM 668 O O . ASP A 1 87 ? -7.231 -2.532 -11.959 1.00 95.12 87 ASP A O 1
ATOM 672 N N . LYS A 1 88 ? -6.098 -1.980 -13.808 1.00 97.19 88 LYS A N 1
ATOM 673 C CA . LYS A 1 88 ? -4.987 -2.887 -13.490 1.00 97.19 88 LYS A CA 1
ATOM 674 C C . LYS A 1 88 ? -4.241 -2.425 -12.244 1.00 97.19 88 LYS A C 1
ATOM 676 O O . LYS A 1 88 ? -3.749 -3.282 -11.523 1.00 97.19 88 LYS A O 1
ATOM 681 N N . MET A 1 89 ? -4.187 -1.118 -11.980 1.00 97.75 89 MET A N 1
ATOM 682 C CA . MET A 1 89 ? -3.628 -0.526 -10.758 1.00 97.75 89 MET A CA 1
ATOM 683 C C . MET A 1 89 ? -4.732 0.137 -9.922 1.00 97.75 89 MET A C 1
ATOM 685 O O . MET A 1 89 ? -4.702 1.344 -9.696 1.00 97.75 89 MET A O 1
ATOM 689 N N . ASP A 1 90 ? -5.757 -0.608 -9.510 1.00 96.19 90 ASP A N 1
ATOM 690 C CA . ASP A 1 90 ? -6.845 -0.127 -8.642 1.00 96.19 90 ASP A CA 1
ATOM 691 C C . ASP A 1 90 ? -6.437 -0.119 -7.155 1.00 96.19 90 ASP A C 1
ATOM 693 O O . ASP A 1 90 ? -6.976 -0.838 -6.312 1.00 96.19 90 AS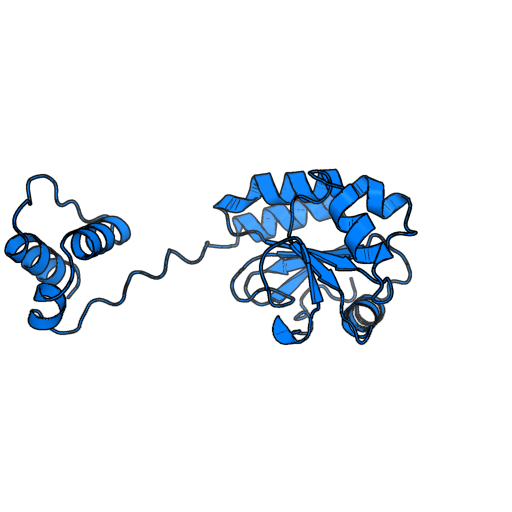P A O 1
ATOM 697 N N . TYR A 1 91 ? -5.402 0.662 -6.849 1.00 97.38 91 TYR A N 1
ATOM 698 C CA . TYR A 1 91 ? -4.869 0.889 -5.508 1.00 97.38 91 TYR A CA 1
ATOM 699 C C . TYR A 1 91 ? -4.063 2.197 -5.474 1.00 97.38 91 TYR A C 1
ATOM 701 O O . TYR A 1 91 ? -3.881 2.851 -6.504 1.00 97.38 91 TYR A O 1
ATOM 709 N N . THR A 1 92 ? -3.608 2.615 -4.290 1.00 98.00 92 THR A N 1
ATOM 710 C CA . THR A 1 92 ? -2.837 3.855 -4.146 1.00 98.00 92 THR A CA 1
ATOM 711 C C . THR A 1 92 ? -1.461 3.695 -4.786 1.00 98.00 92 THR A C 1
ATOM 713 O O . THR A 1 92 ? -0.762 2.712 -4.543 1.00 98.00 92 THR A O 1
ATOM 716 N N . VAL A 1 93 ? -1.043 4.671 -5.587 1.00 98.25 93 VAL A N 1
ATOM 717 C CA . VAL A 1 93 ? 0.263 4.671 -6.250 1.00 98.25 93 VAL A CA 1
ATOM 718 C C . VAL A 1 93 ? 0.995 5.949 -5.889 1.00 98.25 93 VAL A C 1
ATOM 720 O O . VAL A 1 93 ? 0.462 7.051 -6.045 1.00 98.25 93 VAL A O 1
ATOM 723 N N . VAL A 1 94 ? 2.223 5.796 -5.412 1.00 97.56 94 VAL A N 1
ATOM 724 C CA . VAL A 1 94 ? 3.066 6.888 -4.932 1.00 97.56 94 VAL A CA 1
ATOM 725 C C . VAL A 1 94 ? 4.463 6.786 -5.525 1.00 97.56 94 VAL A C 1
ATOM 727 O O . VAL A 1 94 ? 4.884 5.735 -6.012 1.00 97.56 94 VAL A O 1
ATOM 730 N N . MET A 1 95 ? 5.203 7.882 -5.452 1.00 96.12 95 MET A N 1
ATOM 731 C CA . MET A 1 95 ? 6.642 7.891 -5.681 1.00 96.12 95 MET A CA 1
ATOM 732 C C . MET A 1 95 ? 7.326 8.808 -4.668 1.00 96.12 95 MET A C 1
ATOM 734 O O . MET A 1 95 ? 6.727 9.777 -4.201 1.00 96.12 95 MET A O 1
ATOM 738 N N . ASP A 1 96 ? 8.560 8.480 -4.295 1.00 93.88 96 ASP A N 1
ATOM 739 C CA . ASP A 1 96 ? 9.391 9.358 -3.472 1.00 93.88 96 ASP A CA 1
ATOM 740 C C . ASP A 1 96 ? 10.205 10.264 -4.409 1.00 93.88 96 ASP A C 1
ATOM 742 O O . ASP A 1 96 ? 11.102 9.759 -5.089 1.00 93.88 96 ASP A O 1
ATOM 746 N N . PRO A 1 97 ? 9.937 11.582 -4.460 1.00 87.94 97 PRO A N 1
ATOM 747 C CA . PRO A 1 97 ? 10.644 12.496 -5.357 1.00 87.94 97 PRO A CA 1
ATOM 748 C C . PRO A 1 97 ? 12.144 12.605 -5.051 1.00 87.94 97 PRO A C 1
ATOM 750 O O . PRO A 1 97 ? 12.895 13.098 -5.889 1.00 87.94 97 PRO A O 1
ATOM 753 N N . TYR A 1 98 ? 12.584 12.151 -3.875 1.00 85.00 98 TYR A N 1
ATOM 754 C CA . TYR A 1 98 ? 13.989 12.129 -3.475 1.00 85.00 98 TYR A CA 1
ATOM 755 C C . TYR A 1 98 ? 14.654 10.760 -3.680 1.00 85.00 98 TYR A C 1
ATOM 757 O O . TYR A 1 98 ? 15.842 10.622 -3.389 1.00 85.00 98 TYR A O 1
ATOM 765 N N . GLY A 1 99 ? 13.908 9.742 -4.130 1.00 78.81 99 GLY A N 1
ATOM 766 C CA . GLY A 1 99 ? 14.432 8.409 -4.449 1.00 78.81 99 GLY A CA 1
ATOM 767 C C . GLY A 1 99 ? 14.967 7.606 -3.253 1.00 78.81 99 GLY A C 1
ATOM 768 O O . GLY A 1 99 ? 15.697 6.634 -3.437 1.00 78.81 99 GLY A O 1
ATOM 769 N N . ARG A 1 100 ? 14.639 7.983 -2.010 1.00 86.88 100 ARG A N 1
ATOM 770 C CA . ARG A 1 100 ? 15.215 7.369 -0.801 1.00 86.88 100 ARG A CA 1
ATOM 771 C C . ARG A 1 100 ? 14.421 6.164 -0.326 1.00 86.88 100 ARG A C 1
ATOM 773 O O . ARG A 1 100 ? 15.027 5.167 0.060 1.00 86.88 100 ARG A O 1
ATOM 780 N N . ALA A 1 101 ? 13.093 6.236 -0.346 1.00 92.19 101 ALA A N 1
ATOM 781 C CA . ALA A 1 101 ? 12.234 5.206 0.232 1.00 92.19 101 ALA A CA 1
ATOM 782 C C . ALA A 1 101 ? 12.486 3.825 -0.388 1.00 92.19 101 ALA A C 1
ATOM 784 O O . ALA A 1 101 ? 12.816 2.875 0.321 1.00 92.19 101 ALA A O 1
ATOM 785 N N . GLY A 1 102 ? 12.428 3.726 -1.718 1.00 92.44 102 GLY A N 1
ATOM 786 C CA . GLY A 1 102 ? 12.660 2.470 -2.431 1.00 92.44 102 GLY A CA 1
ATOM 787 C C . GLY A 1 102 ? 14.049 1.880 -2.180 1.00 92.44 102 GLY A C 1
ATOM 788 O O . GLY A 1 102 ? 14.170 0.703 -1.839 1.00 92.44 102 GLY A O 1
ATOM 789 N N . GLN A 1 103 ? 15.092 2.715 -2.257 1.00 92.25 103 GLN A N 1
ATOM 790 C CA . GLN A 1 103 ? 16.476 2.296 -2.024 1.00 92.25 103 GLN A CA 1
ATOM 791 C C . GLN A 1 103 ? 16.693 1.789 -0.592 1.00 92.25 103 GLN A C 1
ATOM 793 O O . GLN A 1 103 ? 17.333 0.753 -0.392 1.00 92.25 103 GLN A O 1
ATOM 798 N N . VAL A 1 104 ? 16.154 2.492 0.409 1.00 94.56 104 VAL A N 1
ATOM 799 C CA . VAL A 1 104 ? 16.242 2.086 1.820 1.00 94.56 104 VAL A CA 1
ATOM 800 C C . VAL A 1 104 ? 15.557 0.738 2.030 1.00 94.56 104 VAL A C 1
ATOM 802 O O . VAL A 1 104 ? 16.143 -0.150 2.651 1.00 94.56 104 VAL A O 1
ATOM 805 N N . LEU A 1 105 ? 14.355 0.553 1.477 1.00 95.06 105 LEU A N 1
ATOM 806 C CA . LEU A 1 105 ? 13.603 -0.696 1.608 1.00 95.06 105 LEU A CA 1
ATOM 807 C C . LEU A 1 105 ? 14.318 -1.876 0.938 1.00 95.06 105 LEU A C 1
ATOM 809 O O . LEU A 1 105 ? 14.453 -2.933 1.557 1.00 95.06 105 LEU A O 1
ATOM 813 N N . MET A 1 106 ? 14.828 -1.693 -0.281 1.00 94.62 106 MET A N 1
ATOM 814 C CA . MET A 1 106 ? 15.614 -2.712 -0.986 1.00 94.62 106 MET A CA 1
ATOM 815 C C . MET A 1 106 ? 16.886 -3.092 -0.226 1.00 94.62 106 MET A C 1
ATOM 817 O O . MET A 1 106 ? 17.158 -4.277 -0.020 1.00 94.62 106 MET A O 1
ATOM 821 N N . THR A 1 107 ? 17.631 -2.091 0.252 1.00 95.12 107 THR A N 1
ATOM 822 C CA . THR A 1 107 ? 18.872 -2.303 1.013 1.00 95.12 107 THR A CA 1
ATOM 823 C C . THR A 1 107 ? 18.586 -3.062 2.305 1.00 95.12 107 THR A C 1
ATOM 825 O O . THR A 1 107 ? 19.225 -4.073 2.588 1.00 95.12 107 THR A O 1
ATOM 828 N N . ALA A 1 108 ? 17.580 -2.632 3.070 1.00 93.75 108 ALA A N 1
ATOM 829 C CA . ALA A 1 108 ? 17.225 -3.271 4.332 1.00 93.75 108 ALA A CA 1
ATOM 830 C C . ALA A 1 108 ? 16.729 -4.719 4.129 1.00 93.75 108 ALA A C 1
ATOM 832 O O . ALA A 1 108 ? 17.033 -5.610 4.931 1.00 93.75 108 ALA A O 1
ATOM 833 N N . ALA A 1 109 ? 16.032 -4.983 3.020 1.00 94.25 109 ALA A N 1
ATOM 834 C CA . ALA A 1 109 ? 15.573 -6.316 2.635 1.00 94.25 109 ALA A CA 1
ATOM 835 C C . ALA A 1 109 ? 16.661 -7.214 2.022 1.00 94.25 109 ALA A C 1
ATOM 837 O O . ALA A 1 109 ? 16.418 -8.415 1.901 1.00 94.25 109 ALA A O 1
ATOM 838 N N . HIS A 1 110 ? 17.841 -6.673 1.690 1.00 94.75 110 HIS A N 1
ATOM 839 C CA . HIS A 1 110 ? 18.895 -7.352 0.922 1.00 94.75 110 HIS A CA 1
ATOM 840 C C . HIS A 1 110 ? 18.389 -7.862 -0.437 1.00 94.75 110 HIS A C 1
ATOM 842 O O . HIS A 1 110 ? 18.627 -9.007 -0.820 1.00 94.75 110 HIS A O 1
ATOM 848 N N . VAL A 1 111 ? 17.651 -7.011 -1.153 1.00 93.31 111 VAL A N 1
ATOM 849 C CA . VAL A 1 111 ? 17.024 -7.334 -2.441 1.00 93.31 111 VAL A CA 1
ATOM 850 C C . VAL A 1 111 ? 17.499 -6.354 -3.505 1.00 93.31 111 VAL A C 1
ATOM 852 O O . VAL A 1 111 ? 17.565 -5.153 -3.264 1.00 93.31 111 VAL A O 1
ATOM 855 N N . SER A 1 112 ? 17.808 -6.870 -4.692 1.00 91.44 112 SER A N 1
ATOM 856 C CA . SER A 1 112 ? 18.267 -6.092 -5.850 1.00 91.44 112 SER A CA 1
ATOM 857 C C . SER A 1 112 ? 17.302 -6.130 -7.042 1.00 91.44 112 SER A C 1
ATOM 859 O O . SER A 1 112 ? 17.606 -5.553 -8.082 1.00 91.44 112 SER A O 1
ATOM 861 N N . GLY A 1 113 ? 16.155 -6.807 -6.917 1.00 92.94 113 GLY A N 1
ATOM 862 C CA . GLY A 1 113 ? 15.205 -7.021 -8.008 1.00 92.94 113 GLY A CA 1
ATOM 863 C C . GLY A 1 113 ? 13.771 -6.637 -7.652 1.00 92.94 113 GLY A C 1
ATOM 864 O O . GLY A 1 113 ? 13.371 -6.695 -6.492 1.00 92.94 113 GLY A O 1
ATOM 865 N N . ILE A 1 114 ? 13.004 -6.278 -8.682 1.00 96.56 114 ILE A N 1
ATOM 866 C CA . ILE A 1 114 ? 11.565 -5.998 -8.621 1.00 96.56 114 ILE A CA 1
ATOM 867 C C . ILE A 1 114 ? 10.801 -6.910 -9.606 1.00 96.56 114 ILE A C 1
ATOM 869 O O . ILE A 1 114 ? 11.385 -7.322 -10.614 1.00 96.56 114 ILE A O 1
ATOM 873 N N . PRO A 1 115 ? 9.515 -7.229 -9.352 1.00 97.06 115 PRO A N 1
ATOM 874 C CA . PRO A 1 115 ? 8.682 -6.729 -8.258 1.00 97.06 115 PRO A CA 1
ATOM 875 C C . PRO A 1 115 ? 9.062 -7.352 -6.919 1.00 97.06 115 PRO A C 1
ATOM 877 O O . PRO A 1 115 ? 9.325 -8.550 -6.814 1.00 97.06 115 PRO A O 1
ATOM 880 N N . HIS A 1 116 ? 9.050 -6.523 -5.883 1.00 97.69 116 HIS A N 1
ATOM 881 C CA . HIS A 1 116 ? 9.249 -6.965 -4.510 1.00 97.69 116 HIS A CA 1
ATOM 882 C C . HIS A 1 116 ? 8.276 -6.221 -3.619 1.00 97.69 116 HIS A C 1
ATOM 884 O O . HIS A 1 116 ? 8.147 -5.006 -3.735 1.00 97.69 116 HIS A O 1
ATOM 890 N N . ALA A 1 117 ? 7.588 -6.928 -2.733 1.00 98.06 117 ALA A N 1
ATOM 891 C CA . ALA A 1 117 ? 6.612 -6.315 -1.855 1.00 98.06 117 ALA A CA 1
ATOM 892 C C . ALA A 1 117 ? 6.799 -6.716 -0.398 1.00 98.06 117 ALA A C 1
ATOM 894 O O . ALA A 1 117 ? 7.394 -7.747 -0.078 1.00 98.06 117 ALA A O 1
ATOM 895 N N . PHE A 1 118 ? 6.248 -5.893 0.485 1.00 98.38 118 PHE A N 1
ATOM 896 C CA . PHE A 1 118 ? 6.220 -6.088 1.927 1.00 98.38 118 PHE A CA 1
ATOM 897 C C . PHE A 1 118 ? 4.774 -6.221 2.383 1.00 98.38 118 PHE A C 1
ATOM 899 O O . PHE A 1 118 ? 3.930 -5.419 1.992 1.00 98.38 118 PHE A O 1
ATOM 906 N N . VAL A 1 119 ? 4.503 -7.203 3.236 1.00 98.38 119 VAL A N 1
ATOM 907 C CA . VAL A 1 119 ? 3.261 -7.300 4.004 1.00 98.38 119 VAL A CA 1
ATOM 908 C C . VAL A 1 119 ? 3.549 -6.735 5.386 1.00 98.38 119 VAL A C 1
ATOM 910 O O . VAL A 1 119 ? 4.388 -7.282 6.107 1.00 98.38 119 VAL A O 1
ATOM 913 N N . VAL A 1 120 ? 2.870 -5.653 5.751 1.00 97.75 120 VAL A N 1
ATOM 914 C CA . VAL A 1 120 ? 3.003 -4.987 7.052 1.00 97.75 120 VAL A CA 1
ATOM 915 C C . VAL A 1 120 ? 1.697 -5.067 7.833 1.00 97.75 120 VAL A C 1
ATOM 917 O O . VAL A 1 120 ? 0.612 -5.030 7.250 1.00 97.75 120 VAL A O 1
ATOM 920 N N . ASP A 1 121 ? 1.790 -5.200 9.152 1.00 96.25 121 ASP A N 1
ATOM 921 C CA . ASP A 1 121 ? 0.630 -5.098 10.039 1.00 96.25 121 ASP A CA 1
ATOM 922 C C . ASP A 1 121 ? 0.280 -3.637 10.377 1.00 96.25 121 ASP A C 1
ATOM 924 O O . ASP A 1 121 ? 0.964 -2.701 9.967 1.00 96.25 121 ASP A O 1
ATOM 928 N N . GLY A 1 122 ? -0.796 -3.437 11.147 1.00 92.62 122 GLY A N 1
ATOM 929 C CA . GLY A 1 122 ? -1.262 -2.102 11.545 1.00 92.62 122 GLY A CA 1
ATOM 930 C C . GLY A 1 122 ? -0.319 -1.325 12.471 1.00 92.62 122 GLY A C 1
ATOM 931 O O . GLY A 1 122 ? -0.571 -0.149 12.721 1.00 92.62 122 GLY A O 1
ATOM 932 N N . GLN A 1 123 ? 0.751 -1.949 12.974 1.00 91.81 123 GLN A N 1
ATOM 933 C CA . GLN A 1 123 ? 1.818 -1.278 13.724 1.00 91.81 123 GLN A CA 1
ATOM 934 C C . GLN A 1 123 ? 3.015 -0.924 12.825 1.00 91.81 123 GLN A C 1
ATOM 936 O O . GLN A 1 123 ? 4.026 -0.421 13.310 1.00 91.81 123 GLN A O 1
ATOM 941 N N . GLY A 1 124 ? 2.927 -1.206 11.521 1.00 94.75 124 GLY A N 1
ATOM 942 C CA . GLY A 1 124 ? 4.012 -1.003 10.568 1.00 94.75 124 GLY A CA 1
ATOM 943 C C . GLY A 1 124 ? 5.109 -2.066 10.650 1.00 94.75 124 GLY A C 1
ATOM 944 O O . GLY A 1 124 ? 6.182 -1.868 10.079 1.00 94.75 124 GLY A O 1
ATOM 945 N N . THR A 1 125 ? 4.880 -3.190 11.339 1.00 96.81 125 THR A N 1
ATOM 946 C CA . THR A 1 125 ? 5.859 -4.282 11.418 1.00 96.81 125 THR A CA 1
ATOM 947 C C . THR A 1 125 ? 5.741 -5.190 10.201 1.00 96.81 125 THR A C 1
ATOM 949 O O . THR A 1 125 ? 4.649 -5.607 9.813 1.00 96.81 125 THR A O 1
ATOM 952 N N . VAL A 1 126 ? 6.878 -5.512 9.585 1.00 98.00 126 VAL A N 1
ATOM 953 C CA . VAL A 1 126 ? 6.954 -6.392 8.417 1.00 98.00 126 VAL A CA 1
ATOM 954 C C . VAL A 1 126 ? 6.705 -7.834 8.847 1.00 98.00 126 VAL A C 1
ATOM 956 O O . VAL A 1 126 ? 7.482 -8.427 9.593 1.00 98.00 126 VAL A O 1
ATOM 959 N N . GLN A 1 127 ? 5.644 -8.425 8.319 1.00 97.75 127 GLN A N 1
ATOM 960 C CA . GLN A 1 127 ? 5.239 -9.805 8.586 1.00 97.75 127 GLN A CA 1
ATOM 961 C C . GLN A 1 127 ? 5.746 -10.762 7.500 1.00 97.75 127 GLN A C 1
ATOM 963 O O . GLN A 1 127 ? 6.004 -11.936 7.766 1.00 97.75 127 GLN A O 1
ATOM 968 N N . HIS A 1 128 ? 5.935 -10.259 6.279 1.00 98.00 128 HIS A N 1
ATOM 969 C CA . HIS A 1 128 ? 6.522 -10.996 5.162 1.00 98.00 128 HIS A CA 1
ATOM 970 C C . HIS A 1 128 ? 7.067 -10.032 4.105 1.00 98.00 128 HIS A C 1
ATOM 972 O O . HIS A 1 128 ? 6.620 -8.890 4.023 1.00 98.00 128 HIS A O 1
ATOM 978 N N . HIS A 1 129 ? 8.007 -10.484 3.276 1.00 97.69 129 HIS A N 1
ATOM 979 C CA . HIS A 1 129 ? 8.399 -9.759 2.071 1.00 97.69 129 HIS A CA 1
ATOM 980 C C . HIS A 1 129 ? 8.906 -10.720 0.990 1.00 97.69 129 HIS A C 1
ATOM 982 O O . HIS A 1 129 ? 9.574 -11.703 1.310 1.00 97.69 129 HIS A O 1
ATOM 988 N N . GLY A 1 130 ? 8.616 -10.431 -0.276 1.00 96.69 130 GLY A N 1
ATOM 989 C CA . GLY A 1 130 ? 8.916 -11.327 -1.395 1.00 96.69 130 GLY A CA 1
ATOM 990 C C . GLY A 1 130 ? 8.210 -10.915 -2.682 1.00 96.69 130 GLY A C 1
ATOM 991 O O . GLY A 1 130 ? 7.691 -9.800 -2.785 1.00 96.69 130 GLY A O 1
ATOM 992 N N . HIS A 1 131 ? 8.174 -11.825 -3.655 1.00 96.81 131 HIS A N 1
ATOM 993 C CA . HIS A 1 131 ? 7.477 -11.587 -4.910 1.00 96.81 131 HIS A CA 1
ATOM 994 C C . HIS A 1 131 ? 5.949 -11.634 -4.682 1.00 96.81 131 HIS A C 1
ATOM 996 O O . HIS A 1 131 ? 5.456 -12.592 -4.082 1.00 96.81 131 HIS A O 1
ATOM 1002 N N . PRO A 1 132 ? 5.163 -10.646 -5.159 1.00 95.69 132 PRO A N 1
ATOM 1003 C CA . PRO A 1 132 ? 3.726 -10.568 -4.865 1.00 95.69 132 PRO A CA 1
ATOM 1004 C C . PRO A 1 132 ? 2.900 -11.771 -5.330 1.00 95.69 132 PRO A C 1
ATOM 1006 O O . PRO A 1 132 ? 1.863 -12.054 -4.747 1.00 95.69 132 PRO A O 1
ATOM 1009 N N . ALA A 1 133 ? 3.346 -12.461 -6.384 1.00 93.94 133 ALA A N 1
ATOM 1010 C CA . ALA A 1 133 ? 2.657 -13.636 -6.922 1.00 93.94 133 ALA A CA 1
ATOM 1011 C C . ALA A 1 133 ? 3.001 -14.952 -6.197 1.00 93.94 133 ALA A C 1
ATOM 1013 O O . ALA A 1 133 ? 2.455 -15.997 -6.554 1.00 93.94 133 ALA A O 1
ATOM 1014 N N . ASP A 1 134 ? 3.908 -14.934 -5.214 1.00 95.38 134 ASP A N 1
ATOM 1015 C CA . ASP A 1 134 ? 4.280 -16.150 -4.493 1.00 95.38 134 ASP A CA 1
ATOM 1016 C C . ASP A 1 134 ? 3.149 -16.586 -3.543 1.00 95.38 134 ASP A C 1
ATOM 1018 O O . ASP A 1 134 ? 2.621 -15.764 -2.788 1.00 95.38 134 ASP A O 1
ATOM 1022 N N . PRO A 1 135 ? 2.807 -17.886 -3.463 1.00 95.44 135 PRO A N 1
ATOM 1023 C CA . PRO A 1 135 ? 1.751 -18.362 -2.564 1.00 95.44 135 PRO A CA 1
ATOM 1024 C C . PRO A 1 135 ? 1.985 -18.019 -1.084 1.00 95.44 135 PRO A C 1
ATOM 1026 O O . PRO A 1 135 ? 1.034 -17.787 -0.331 1.00 95.44 135 PRO A O 1
ATOM 1029 N N . SER A 1 136 ? 3.250 -17.960 -0.651 1.00 95.88 136 SER A N 1
ATOM 1030 C CA . SER A 1 136 ? 3.615 -17.538 0.706 1.00 95.88 136 SER A CA 1
ATOM 1031 C C . SER A 1 136 ? 3.266 -16.076 0.979 1.00 95.88 136 SER A C 1
ATOM 1033 O O . SER A 1 136 ? 2.922 -15.739 2.113 1.00 95.88 136 SER A O 1
ATOM 1035 N N . PHE A 1 137 ? 3.320 -15.226 -0.050 1.00 97.25 137 PHE A N 1
ATOM 1036 C CA . PHE A 1 137 ? 2.983 -13.815 0.052 1.00 97.25 137 PHE A CA 1
ATOM 1037 C C . PHE A 1 137 ? 1.490 -13.646 0.341 1.00 97.25 137 PHE A C 1
ATOM 1039 O O . PHE A 1 137 ? 1.116 -13.046 1.349 1.00 97.25 137 PHE A O 1
ATOM 1046 N N . GLU A 1 138 ? 0.628 -14.268 -0.466 1.00 95.12 138 GLU A N 1
ATOM 1047 C CA . GLU A 1 138 ? -0.821 -14.261 -0.233 1.00 95.12 138 GLU A CA 1
ATOM 1048 C C . GLU A 1 138 ? -1.209 -14.866 1.125 1.00 95.12 138 GLU A C 1
ATOM 1050 O O . GLU A 1 138 ? -2.106 -14.358 1.808 1.00 95.12 138 GLU A O 1
ATOM 1055 N N . ALA A 1 139 ? -0.534 -15.941 1.546 1.00 97.00 139 ALA A N 1
ATOM 1056 C CA . ALA A 1 139 ? -0.763 -16.544 2.856 1.00 97.00 139 ALA A CA 1
ATOM 1057 C C . ALA A 1 139 ? -0.431 -15.571 4.000 1.00 97.00 139 ALA A C 1
ATOM 1059 O O . ALA A 1 139 ? -1.184 -15.494 4.975 1.00 97.00 139 ALA A O 1
ATOM 1060 N N . ALA A 1 140 ? 0.651 -14.798 3.868 1.00 97.56 140 ALA A N 1
ATOM 1061 C CA . ALA A 1 140 ? 1.006 -13.764 4.831 1.00 97.56 140 ALA A CA 1
ATOM 1062 C C . ALA A 1 140 ? -0.013 -12.616 4.846 1.00 97.56 140 ALA A C 1
ATOM 1064 O O . ALA A 1 140 ? -0.437 -12.213 5.928 1.00 97.56 140 ALA A O 1
ATOM 1065 N N . VAL A 1 141 ? -0.466 -12.140 3.678 1.00 97.88 141 VAL A N 1
ATOM 1066 C CA . VAL A 1 141 ? -1.528 -11.118 3.583 1.00 97.88 141 VAL A CA 1
ATOM 1067 C C . VAL A 1 141 ? -2.780 -11.586 4.317 1.00 97.88 141 VAL A C 1
ATOM 1069 O O . VAL A 1 141 ? -3.296 -10.868 5.172 1.00 97.88 141 VAL A O 1
ATOM 1072 N N . ARG A 1 142 ? -3.240 -12.811 4.034 1.00 96.44 142 ARG A N 1
ATOM 1073 C CA . ARG A 1 142 ? -4.413 -13.391 4.697 1.00 96.44 142 ARG A CA 1
ATOM 1074 C C . ARG A 1 142 ? -4.230 -13.422 6.215 1.00 96.44 142 ARG A C 1
ATOM 1076 O O . ARG A 1 142 ? -5.086 -12.910 6.928 1.00 96.44 142 ARG A O 1
ATOM 1083 N N . LYS A 1 143 ? -3.097 -13.941 6.699 1.00 96.44 143 LYS A N 1
ATOM 1084 C CA . LYS A 1 143 ? -2.789 -14.008 8.135 1.00 96.44 143 LYS A CA 1
ATOM 1085 C C . LYS A 1 143 ? -2.838 -12.626 8.789 1.00 96.44 143 LYS A C 1
ATOM 1087 O O . LYS A 1 143 ? -3.451 -12.471 9.843 1.00 96.44 143 LYS A O 1
ATOM 1092 N N . VAL A 1 144 ? -2.214 -11.623 8.170 1.00 95.88 144 VAL A N 1
ATOM 1093 C CA . VAL A 1 144 ? -2.186 -10.258 8.706 1.00 95.88 144 VAL A CA 1
ATOM 1094 C C . VAL A 1 144 ? -3.587 -9.660 8.748 1.00 95.88 144 VAL A C 1
ATOM 1096 O O . VAL A 1 144 ? -3.985 -9.155 9.792 1.00 95.88 144 VAL A O 1
ATOM 1099 N N . VAL A 1 145 ? -4.367 -9.784 7.676 1.00 94.44 145 VAL A N 1
ATOM 1100 C CA . VAL A 1 145 ? -5.736 -9.249 7.610 1.00 94.44 145 VAL A CA 1
ATOM 1101 C C . VAL A 1 145 ? -6.697 -9.962 8.571 1.00 94.44 145 VAL A C 1
ATOM 1103 O O . VAL A 1 145 ? -7.583 -9.330 9.144 1.00 94.44 145 VAL A O 1
ATOM 1106 N N . GLU A 1 146 ? -6.543 -11.270 8.773 1.00 91.88 146 GLU A N 1
ATOM 1107 C CA . GLU A 1 146 ? -7.350 -12.039 9.730 1.00 91.88 146 GLU A CA 1
ATOM 1108 C C . GLU A 1 146 ? -6.992 -11.705 11.181 1.00 91.88 146 GLU A C 1
ATOM 1110 O O . GLU A 1 146 ? -7.883 -11.597 12.024 1.00 91.88 146 GLU A O 1
ATOM 1115 N N . SER A 1 147 ? -5.702 -11.507 11.465 1.00 88.19 147 SER A N 1
ATOM 1116 C CA . SER A 1 147 ? -5.217 -11.097 12.789 1.00 88.19 147 SER A CA 1
ATOM 1117 C C . SER A 1 147 ? -5.473 -9.619 13.093 1.00 88.19 147 SER A C 1
ATOM 1119 O O . SER A 1 147 ? -5.564 -9.230 14.260 1.00 88.19 147 SER A O 1
ATOM 1121 N N . HIS A 1 148 ? -5.618 -8.794 12.054 1.00 86.25 148 HIS A N 1
ATOM 1122 C CA . HIS A 1 148 ? -5.989 -7.402 12.190 1.00 86.25 148 HIS A CA 1
ATOM 1123 C C . HIS A 1 148 ? -7.448 -7.327 12.623 1.00 86.25 148 HIS A C 1
ATOM 1125 O O . HIS A 1 148 ? -8.375 -7.558 11.845 1.00 86.25 148 HIS A O 1
ATOM 1131 N N . LYS A 1 149 ? -7.656 -6.968 13.888 1.00 69.88 149 LYS A N 1
ATOM 1132 C CA . LYS A 1 149 ? -8.933 -6.405 14.304 1.00 69.88 149 LYS A CA 1
ATOM 1133 C C . LYS A 1 149 ? -9.018 -5.049 13.604 1.00 69.88 149 LYS A C 1
ATOM 1135 O O . LYS A 1 149 ? -8.218 -4.187 13.977 1.00 69.88 149 LYS A O 1
ATOM 1140 N N . PRO A 1 150 ? -9.904 -4.857 12.601 1.00 55.97 150 PRO A N 1
ATOM 1141 C CA . PRO A 1 150 ? -10.127 -3.522 12.072 1.00 55.97 150 PRO A CA 1
ATOM 1142 C C . PRO A 1 150 ? -10.366 -2.621 13.271 1.00 55.97 150 PRO A C 1
ATOM 1144 O O . PRO A 1 150 ? -11.092 -3.020 14.191 1.00 55.97 150 PRO A O 1
ATOM 1147 N N . ALA A 1 151 ? -9.712 -1.458 13.300 1.00 48.78 151 ALA A N 1
ATOM 1148 C CA . ALA A 1 151 ? -10.110 -0.429 14.239 1.00 48.78 151 ALA A CA 1
ATOM 1149 C C . ALA A 1 151 ? -11.630 -0.325 14.093 1.00 48.78 151 ALA A C 1
ATOM 1151 O O . ALA A 1 151 ? -12.125 -0.010 13.007 1.00 48.78 151 ALA A O 1
ATOM 1152 N N . GLN A 1 152 ? -12.375 -0.708 15.138 1.00 45.91 152 GLN A N 1
ATOM 1153 C CA . GLN A 1 152 ? -13.797 -0.398 15.184 1.00 45.91 152 GLN A CA 1
ATOM 1154 C C . GLN A 1 152 ? -13.884 1.085 14.827 1.00 45.91 152 GLN A C 1
ATOM 1156 O O . GLN A 1 152 ? -13.017 1.824 15.315 1.00 45.91 152 GLN A O 1
ATOM 1161 N N . PRO A 1 153 ? -14.830 1.517 13.965 1.00 48.56 153 PRO A N 1
ATOM 1162 C CA . PRO A 1 153 ? -15.038 2.940 13.727 1.00 48.56 153 PRO A CA 1
ATOM 1163 C C . PRO A 1 153 ? -14.986 3.588 15.098 1.00 48.56 153 PRO A C 1
ATOM 1165 O O . PRO A 1 153 ? -15.766 3.159 15.953 1.00 48.56 153 PRO A O 1
ATOM 1168 N N . GLN A 1 154 ? -13.969 4.428 15.352 1.00 48.25 154 GLN A N 1
ATOM 1169 C CA . GLN A 1 154 ? -13.680 4.890 16.707 1.00 48.25 154 GLN A CA 1
ATOM 1170 C C . GLN A 1 154 ? -15.008 5.372 17.258 1.00 48.25 154 GLN A C 1
ATOM 1172 O O . GLN A 1 154 ? -15.621 6.259 16.660 1.00 48.25 154 GLN A O 1
ATOM 1177 N N . GLN A 1 155 ? -15.522 4.679 18.280 1.00 56.12 155 GLN A N 1
ATOM 1178 C CA . GLN A 1 155 ? -16.847 4.987 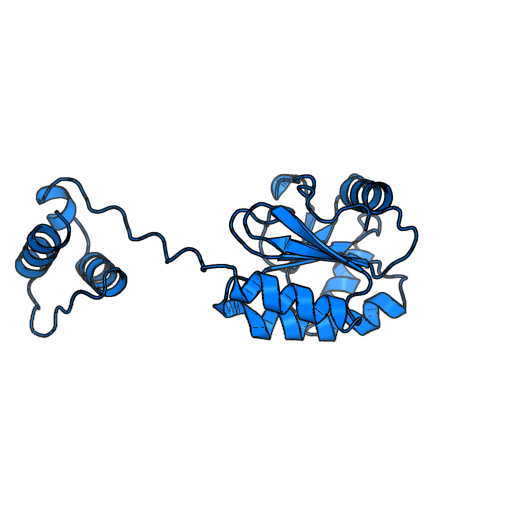18.784 1.00 56.12 155 GLN A CA 1
ATOM 1179 C C . GLN A 1 155 ? -16.817 6.480 19.105 1.00 56.12 155 GLN A C 1
ATOM 1181 O O . GLN A 1 155 ? -15.913 6.883 19.842 1.00 56.12 155 GLN A O 1
ATOM 1186 N N . PRO A 1 156 ? -17.721 7.305 18.535 1.00 62.41 156 PRO A N 1
ATOM 1187 C CA . PRO A 1 156 ? -17.653 8.744 18.739 1.00 62.41 156 PRO A CA 1
ATOM 1188 C C . PRO A 1 156 ? -17.562 8.996 20.242 1.00 62.41 156 PRO A C 1
ATOM 1190 O O . PRO A 1 156 ? -18.353 8.368 20.964 1.00 62.41 156 PRO A O 1
ATOM 1193 N N . PRO A 1 157 ? -16.594 9.792 20.734 1.00 72.44 157 PRO A N 1
ATOM 1194 C CA . PRO A 1 157 ? -16.455 10.025 22.163 1.00 72.44 157 PRO A CA 1
ATOM 1195 C C . PRO A 1 157 ? -17.807 10.478 22.706 1.00 72.44 157 PRO A C 1
ATOM 1197 O O . PRO A 1 157 ? -18.486 11.298 22.089 1.00 72.44 157 PRO A O 1
ATOM 1200 N N . ILE A 1 158 ? -18.242 9.879 23.814 1.00 80.31 158 ILE A N 1
ATOM 1201 C CA . ILE A 1 158 ? -19.525 10.251 24.406 1.00 80.31 158 ILE A CA 1
ATOM 1202 C C . ILE A 1 158 ? -19.307 11.623 25.037 1.00 80.31 158 ILE A C 1
ATOM 1204 O O . ILE A 1 158 ? -18.396 11.750 25.863 1.00 80.31 158 ILE A O 1
ATOM 1208 N N . PRO A 1 159 ? -20.090 12.651 24.667 1.00 87.12 159 PRO A N 1
ATOM 1209 C CA . PRO A 1 159 ? -20.005 13.932 25.342 1.00 87.12 159 PRO A CA 1
ATOM 1210 C C . PRO A 1 159 ? -20.171 13.754 26.853 1.00 87.12 159 PRO A C 1
ATOM 1212 O O . PRO A 1 159 ? -21.000 12.967 27.318 1.00 87.12 159 PRO A O 1
ATOM 1215 N N . GLN A 1 160 ? -19.367 14.484 27.623 1.00 87.50 160 GLN A N 1
ATOM 1216 C CA . GLN A 1 160 ? -19.315 14.359 29.084 1.00 87.50 160 GLN A CA 1
ATOM 1217 C C . GLN A 1 160 ? -20.468 15.079 29.801 1.00 87.50 160 GLN A C 1
ATOM 1219 O O . GLN A 1 160 ? -20.513 15.098 31.027 1.00 87.50 160 GLN A O 1
ATOM 1224 N N . SER A 1 161 ? -21.408 15.660 29.054 1.00 90.62 161 SER A N 1
ATOM 1225 C CA . SER A 1 161 ? -22.568 16.360 29.595 1.00 90.62 161 SER A CA 1
ATOM 1226 C C . SER A 1 161 ? -23.827 16.070 28.773 1.00 90.62 161 SER A C 1
ATOM 1228 O O . SER A 1 161 ? -23.762 15.803 27.565 1.00 90.62 161 SER A O 1
ATOM 1230 N N . LYS A 1 162 ? -24.993 16.105 29.430 1.00 90.00 162 LYS A N 1
ATOM 1231 C CA . LYS A 1 162 ? -26.291 15.936 28.753 1.00 90.00 162 LYS A CA 1
ATOM 1232 C C . LYS A 1 162 ? -26.604 17.118 27.843 1.00 90.00 162 LYS A C 1
ATOM 1234 O O . LYS A 1 162 ? -27.301 16.951 26.843 1.00 90.00 162 LYS A O 1
ATOM 1239 N N . GLU A 1 163 ? -26.078 18.288 28.173 1.00 89.81 163 GLU A N 1
ATOM 1240 C CA . GLU A 1 163 ? -26.218 19.525 27.413 1.00 89.81 163 GLU A CA 1
ATOM 1241 C C . GLU A 1 163 ? -25.547 19.368 26.047 1.00 89.81 163 GLU A C 1
ATOM 1243 O O . GLU A 1 163 ? -26.202 19.549 25.025 1.00 89.81 163 GLU A O 1
ATOM 1248 N N . ALA A 1 164 ? -24.303 18.877 26.015 1.00 89.38 164 ALA A N 1
ATOM 1249 C CA . ALA A 1 164 ? -23.582 18.636 24.767 1.00 89.38 164 ALA A CA 1
ATOM 1250 C C . ALA A 1 164 ? -24.269 17.566 23.897 1.00 89.38 164 ALA A C 1
ATOM 1252 O O . ALA A 1 164 ? -24.389 17.736 22.687 1.00 89.38 164 ALA A O 1
ATOM 1253 N N . LEU A 1 165 ? -24.803 16.493 24.497 1.00 90.81 165 LEU A N 1
ATOM 1254 C CA . LEU A 1 165 ? -25.638 15.519 23.774 1.00 90.81 165 LEU A CA 1
ATOM 1255 C C . LEU A 1 165 ? -26.917 16.158 23.207 1.00 90.81 165 LEU A C 1
ATOM 1257 O O . LEU A 1 165 ? -27.357 15.819 22.108 1.00 90.81 165 LEU A O 1
ATOM 1261 N N . SER A 1 166 ? -27.521 17.085 23.949 1.00 92.19 166 SER A N 1
ATOM 1262 C CA . SER A 1 166 ? -28.745 17.785 23.543 1.00 92.19 166 SER A CA 1
ATOM 1263 C C . SER A 1 166 ? -28.507 18.787 22.418 1.00 92.19 166 SER A C 1
ATOM 1265 O O . SER A 1 166 ? -29.442 19.103 21.683 1.00 92.19 166 SER A O 1
ATOM 1267 N N . GLU A 1 167 ? -27.277 19.247 22.217 1.00 93.44 167 GLU A N 1
ATOM 1268 C CA . GLU A 1 167 ? -26.900 20.119 21.101 1.00 93.44 167 GLU A CA 1
ATOM 1269 C C . GLU A 1 167 ? -26.672 19.337 19.796 1.00 93.44 167 GLU A C 1
ATOM 1271 O O . GLU A 1 167 ? -26.912 19.865 18.709 1.00 93.44 167 GLU A O 1
ATOM 1276 N N . MET A 1 168 ? -26.337 18.044 19.872 1.00 90.25 168 MET A N 1
ATOM 1277 C CA . MET A 1 168 ? -26.043 17.220 18.693 1.00 90.25 168 MET A CA 1
ATOM 1278 C C . MET A 1 168 ? -27.268 16.979 17.785 1.00 90.25 168 MET A C 1
ATOM 1280 O O . MET A 1 168 ? -28.407 16.862 18.257 1.00 90.25 168 MET A O 1
ATOM 1284 N N . PRO A 1 169 ? -27.086 16.839 16.461 1.00 94.38 169 PRO A N 1
ATOM 1285 C CA . PRO A 1 169 ? -28.145 16.413 15.549 1.00 94.38 169 PRO A CA 1
ATOM 1286 C C . PRO A 1 169 ? -28.686 15.011 15.879 1.00 94.38 169 PRO A C 1
ATOM 1288 O O . PRO A 1 169 ? -27.931 14.094 16.192 1.00 94.38 169 PRO A O 1
ATOM 1291 N N . VAL A 1 170 ? -29.995 14.787 15.685 1.00 92.19 170 VAL A N 1
ATOM 1292 C CA . VAL A 1 170 ? -30.644 13.466 15.877 1.00 92.19 170 VAL A CA 1
ATOM 1293 C C . VAL A 1 170 ? -29.941 12.349 15.099 1.00 92.19 170 VAL A C 1
ATOM 1295 O O . VAL A 1 170 ? -29.841 11.221 15.579 1.00 92.19 170 VAL A O 1
ATOM 1298 N N . ARG A 1 171 ? -29.433 12.658 13.899 1.00 89.88 171 ARG A N 1
ATOM 1299 C CA . ARG A 1 171 ? -28.670 11.712 13.076 1.00 89.88 171 ARG A CA 1
ATOM 1300 C C . ARG A 1 171 ? -27.413 11.220 13.795 1.00 89.88 171 ARG A C 1
ATOM 1302 O O . ARG A 1 171 ? -27.138 10.027 13.762 1.00 89.88 171 ARG A O 1
ATOM 1309 N N . GLU A 1 172 ? -26.678 12.109 14.454 1.00 88.44 172 GLU A N 1
ATOM 1310 C CA . GLU A 1 172 ? -25.460 11.740 15.177 1.00 88.44 172 GLU A CA 1
ATOM 1311 C C . GLU A 1 172 ? -25.776 10.914 16.421 1.00 88.44 172 GLU A C 1
ATOM 1313 O O . GLU A 1 172 ? -25.138 9.887 16.639 1.00 88.44 172 GLU A O 1
ATOM 1318 N N . LEU A 1 173 ? -26.825 11.277 17.165 1.00 91.75 173 LEU A N 1
ATOM 1319 C CA . LEU A 1 173 ? -27.301 10.494 18.311 1.00 91.75 173 LEU A CA 1
ATOM 1320 C C . LEU A 1 173 ? -27.664 9.055 17.895 1.00 91.75 173 LEU A C 1
ATOM 1322 O O . LEU A 1 173 ? -27.244 8.087 18.532 1.00 91.75 173 LEU A O 1
ATOM 1326 N N . LYS A 1 174 ? -28.375 8.885 16.773 1.00 90.94 174 LYS A N 1
ATOM 1327 C CA . LYS A 1 174 ? -28.692 7.554 16.223 1.00 90.94 174 LYS A CA 1
ATOM 1328 C C . LYS A 1 174 ? -27.437 6.800 15.783 1.00 90.94 174 LYS A C 1
ATOM 1330 O O . LYS A 1 174 ? -27.294 5.630 16.129 1.00 90.94 174 LYS A O 1
ATOM 1335 N N . ASN A 1 175 ? -26.503 7.461 15.098 1.00 85.62 175 ASN A N 1
ATOM 1336 C CA . ASN A 1 175 ? -25.225 6.853 14.713 1.00 85.62 175 ASN A CA 1
ATOM 1337 C C . ASN A 1 175 ? -24.430 6.375 15.943 1.00 85.62 175 ASN A C 1
ATOM 1339 O O . ASN A 1 175 ? -23.841 5.296 15.909 1.00 85.62 175 ASN A O 1
ATOM 1343 N N . MET A 1 176 ? -24.437 7.137 17.043 1.00 87.75 176 MET A N 1
ATOM 1344 C CA . MET A 1 176 ? -23.775 6.753 18.296 1.00 87.75 176 MET A CA 1
ATOM 1345 C C . MET A 1 176 ? -24.378 5.493 18.920 1.00 87.75 176 MET A C 1
ATOM 1347 O O . MET A 1 176 ? -23.624 4.660 19.429 1.00 87.75 176 MET A O 1
ATOM 1351 N N . LEU A 1 177 ? -25.706 5.357 18.880 1.00 89.69 177 LEU A N 1
ATOM 1352 C CA . LEU A 1 177 ? -26.428 4.177 19.363 1.00 89.69 177 LEU A CA 1
ATOM 1353 C C . LEU A 1 177 ? -26.152 2.959 18.470 1.00 89.69 177 LEU A C 1
ATOM 1355 O O . LEU A 1 177 ? -25.819 1.889 18.979 1.00 89.69 177 LEU A O 1
ATOM 1359 N N . GLN A 1 178 ? -26.183 3.137 17.143 1.00 85.44 178 GLN A N 1
ATOM 1360 C CA . GLN A 1 178 ? -25.838 2.091 16.171 1.00 85.44 178 GLN A CA 1
ATOM 1361 C C . GLN A 1 178 ? -24.400 1.588 16.347 1.00 85.44 178 GLN A C 1
ATOM 1363 O O . GLN A 1 178 ? -24.183 0.381 16.433 1.00 85.44 178 GLN A O 1
ATOM 1368 N N . ALA A 1 179 ? -23.428 2.499 16.471 1.00 80.38 179 ALA A N 1
ATOM 1369 C CA . ALA A 1 179 ? -22.011 2.174 16.673 1.00 80.38 179 ALA A CA 1
ATOM 1370 C C . ALA A 1 179 ? -21.732 1.416 17.988 1.00 80.38 179 ALA A C 1
ATOM 1372 O O . ALA A 1 179 ? -20.652 0.855 18.175 1.00 80.38 179 ALA A O 1
ATOM 1373 N N . ARG A 1 180 ? -22.702 1.410 18.909 1.00 86.69 180 ARG A N 1
ATOM 1374 C CA . ARG A 1 180 ? -22.652 0.716 20.203 1.00 86.69 180 ARG A CA 1
ATOM 1375 C C . ARG A 1 180 ? -23.598 -0.478 20.282 1.00 86.69 180 ARG A C 1
ATOM 1377 O O . ARG A 1 180 ? -23.739 -1.058 21.353 1.00 86.69 180 ARG A O 1
ATOM 1384 N N . HIS A 1 181 ? -24.242 -0.849 19.174 1.00 87.38 181 HIS A N 1
ATOM 1385 C CA . HIS A 1 181 ? -25.254 -1.908 19.123 1.00 87.38 181 HIS A CA 1
ATOM 1386 C C . HIS A 1 181 ? -26.411 -1.704 20.123 1.00 87.38 181 HIS A C 1
ATOM 1388 O O . HIS A 1 181 ? -27.019 -2.667 20.592 1.00 87.38 181 HIS A O 1
ATOM 1394 N N . ILE A 1 182 ? -26.741 -0.449 20.441 1.00 89.75 182 ILE A N 1
ATOM 1395 C CA . ILE A 1 182 ? -27.873 -0.099 21.301 1.00 89.75 182 ILE A CA 1
ATOM 1396 C C . ILE A 1 182 ? -29.099 0.103 20.408 1.00 89.75 182 ILE A C 1
ATOM 1398 O O . ILE A 1 182 ? -29.118 0.980 19.544 1.00 89.75 182 ILE A O 1
ATOM 1402 N N . SER A 1 183 ? -30.135 -0.710 20.620 1.00 89.94 183 SER A N 1
ATOM 1403 C CA . SER A 1 183 ? -31.413 -0.551 19.924 1.00 89.94 183 SER A CA 1
ATOM 1404 C C . SER A 1 183 ? -32.130 0.723 20.377 1.00 89.94 183 SER A C 1
ATOM 1406 O O . SER A 1 183 ? -32.207 1.011 21.569 1.00 89.94 183 SER A O 1
ATOM 1408 N N . TYR A 1 184 ? -32.689 1.452 19.415 1.00 92.00 184 TYR A N 1
ATOM 1409 C CA . TYR A 1 184 ? -33.541 2.630 19.618 1.00 92.00 184 TYR A CA 1
ATOM 1410 C C . TYR A 1 184 ? -34.848 2.517 18.821 1.00 92.00 184 TYR A C 1
ATOM 1412 O O . TYR A 1 184 ? -35.466 3.516 18.451 1.00 92.00 184 TYR A O 1
ATOM 1420 N N . ILE A 1 185 ? -35.263 1.285 18.509 1.00 89.50 185 ILE A N 1
ATOM 1421 C CA . ILE A 1 185 ? -36.539 1.017 17.841 1.00 89.50 185 ILE A CA 1
ATOM 1422 C C . ILE A 1 185 ? -37.667 1.593 18.706 1.00 89.50 185 ILE A C 1
ATOM 1424 O O . ILE A 1 185 ? -37.754 1.288 19.890 1.00 89.50 185 ILE A O 1
ATOM 1428 N N . GLY A 1 186 ? -38.510 2.438 18.108 1.00 87.25 186 GLY A N 1
ATOM 1429 C CA . GLY A 1 186 ? -39.601 3.125 18.805 1.00 87.25 186 GLY A CA 1
ATOM 1430 C C . GLY A 1 186 ? -39.219 4.449 19.475 1.00 87.25 186 GLY A C 1
ATOM 1431 O O . GLY A 1 186 ? -40.114 5.145 19.932 1.00 87.25 186 GLY A O 1
ATOM 1432 N N . VAL A 1 187 ? -37.936 4.836 19.488 1.00 89.69 187 VAL A N 1
ATOM 1433 C CA . VAL A 1 187 ? -37.487 6.128 20.034 1.00 89.69 187 VAL A CA 1
ATOM 1434 C C . VAL A 1 187 ? -37.404 7.161 18.909 1.00 89.69 187 VAL A C 1
ATOM 1436 O O . VAL A 1 187 ? -36.511 7.109 18.051 1.00 89.69 187 VAL A O 1
ATOM 1439 N N . THR A 1 188 ? -38.351 8.096 18.887 1.00 86.56 188 THR A N 1
ATOM 1440 C CA . THR A 1 188 ? -38.439 9.152 17.862 1.00 86.56 188 THR A CA 1
ATOM 1441 C C . THR A 1 188 ? -37.963 10.502 18.371 1.00 86.56 188 THR A C 1
ATOM 1443 O O . THR A 1 188 ? -37.383 11.268 17.596 1.00 86.56 188 THR A O 1
ATOM 1446 N N . GLU A 1 189 ? -38.144 10.765 19.664 1.00 93.94 189 GLU A N 1
ATOM 1447 C CA . GLU A 1 189 ? -37.888 12.068 20.261 1.00 93.94 189 GLU A CA 1
ATOM 1448 C C . GLU A 1 189 ? -36.409 12.270 20.603 1.00 93.94 189 GLU A C 1
ATOM 1450 O O . GLU A 1 189 ? -35.737 11.410 21.179 1.00 93.94 189 GLU A O 1
ATOM 1455 N N . LYS A 1 190 ? -35.880 13.453 20.271 1.00 93.56 190 LYS A N 1
ATOM 1456 C CA . LYS A 1 190 ? -34.477 13.803 20.541 1.00 93.56 190 LYS A CA 1
ATOM 1457 C C . LYS A 1 190 ? -34.116 13.710 22.036 1.00 93.56 190 LYS A C 1
ATOM 1459 O O . LYS A 1 190 ? -33.080 13.111 22.325 1.00 93.56 190 LYS A O 1
ATOM 1464 N N . PRO A 1 191 ? -34.923 14.228 22.986 1.00 95.12 191 PRO A N 1
ATOM 1465 C CA . PRO A 1 191 ? -34.620 14.098 24.413 1.00 95.12 191 PRO A CA 1
ATOM 1466 C C . PRO A 1 191 ? -34.538 12.640 24.882 1.00 95.12 191 PRO A C 1
ATOM 1468 O O . PRO A 1 191 ? -33.694 12.307 25.710 1.00 95.12 191 PRO A O 1
ATOM 1471 N N . GLU A 1 192 ? -35.360 11.752 24.318 1.00 94.69 192 GLU A N 1
ATOM 1472 C CA . GLU A 1 192 ? -35.334 10.324 24.645 1.00 94.69 192 GLU A CA 1
ATOM 1473 C C . GLU A 1 192 ? -34.074 9.642 24.107 1.00 94.69 192 GLU A C 1
ATOM 1475 O O . GLU A 1 192 ? -33.477 8.828 24.808 1.00 94.69 192 GLU A O 1
ATOM 1480 N N . LEU A 1 193 ? -33.610 10.013 22.907 1.00 94.00 193 LEU A N 1
ATOM 1481 C CA . LEU A 1 193 ? -32.326 9.545 22.372 1.00 94.00 193 LEU A CA 1
ATOM 1482 C C . LEU A 1 193 ? -31.151 10.003 23.245 1.00 94.00 193 LEU A C 1
ATOM 1484 O O . LEU A 1 193 ? -30.268 9.201 23.544 1.00 94.00 193 LEU A O 1
ATOM 1488 N N . VAL A 1 194 ? -31.154 11.265 23.687 1.00 95.00 194 VAL A N 1
ATOM 1489 C CA . VAL A 1 194 ? -30.141 11.800 24.615 1.00 95.00 194 VAL A CA 1
ATOM 1490 C C . VAL A 1 194 ? -30.152 11.021 25.927 1.00 95.00 194 VAL A C 1
ATOM 1492 O O . VAL A 1 194 ? -29.101 10.587 26.398 1.00 95.00 194 VAL A O 1
ATOM 1495 N N . GLN A 1 195 ? -31.335 10.795 26.500 1.00 94.12 195 GLN A N 1
ATOM 1496 C CA . GLN A 1 195 ? -31.483 10.068 27.757 1.00 94.12 195 GLN A CA 1
ATOM 1497 C C . GLN A 1 195 ? -31.089 8.589 27.619 1.00 94.12 195 GLN A C 1
ATOM 1499 O O . GLN A 1 195 ? -30.470 8.034 28.529 1.00 94.12 195 GLN A O 1
ATOM 1504 N N . LEU A 1 196 ? -31.393 7.963 26.479 1.00 93.94 196 LEU A N 1
ATOM 1505 C CA . LEU A 1 196 ? -30.983 6.598 26.157 1.00 93.94 196 LEU A CA 1
ATOM 1506 C C . LEU A 1 196 ? -29.459 6.484 26.043 1.00 93.94 196 LEU A C 1
ATOM 1508 O O . LEU A 1 196 ? -28.883 5.563 26.619 1.00 93.94 196 LEU A O 1
ATOM 1512 N N . ILE A 1 197 ? -28.806 7.421 25.347 1.00 92.38 197 ILE A N 1
ATOM 1513 C CA . ILE A 1 197 ? -27.339 7.469 25.255 1.00 92.38 197 ILE A CA 1
ATOM 1514 C C . ILE A 1 197 ? -26.742 7.662 26.645 1.00 92.38 197 ILE A C 1
ATOM 1516 O O . ILE A 1 197 ? -25.869 6.888 27.027 1.00 92.38 197 ILE A O 1
ATOM 1520 N N . TRP A 1 198 ? -27.248 8.624 27.421 1.00 92.81 198 TRP A N 1
ATOM 1521 C CA . TRP A 1 198 ? -26.760 8.887 28.774 1.00 92.81 198 TRP A CA 1
ATOM 1522 C C . TRP A 1 198 ? -26.832 7.644 29.663 1.00 92.81 198 TRP A C 1
ATOM 1524 O O . TRP A 1 198 ? -25.839 7.270 30.263 1.00 92.81 198 TRP A O 1
ATOM 1534 N N . ASN A 1 199 ? -27.972 6.952 29.684 1.00 92.62 199 ASN A N 1
ATOM 1535 C CA . ASN A 1 199 ? -28.182 5.784 30.546 1.00 92.62 199 ASN A CA 1
ATOM 1536 C C . ASN A 1 199 ? -27.394 4.532 30.136 1.00 92.62 199 ASN A C 1
ATOM 1538 O O . ASN A 1 199 ? -27.321 3.581 30.912 1.00 92.62 199 ASN A O 1
ATOM 1542 N N . LYS A 1 200 ? -26.940 4.450 28.882 1.00 91.38 200 LYS A N 1
ATOM 1543 C CA . LYS A 1 200 ? -26.287 3.250 28.334 1.00 91.38 200 LYS A CA 1
ATOM 1544 C C . LYS A 1 200 ? -24.791 3.423 28.110 1.00 91.38 200 LYS A C 1
ATOM 1546 O O . LYS A 1 200 ? -24.110 2.425 27.896 1.00 91.38 200 LYS A O 1
ATOM 1551 N N . CYS A 1 201 ? -24.311 4.661 28.089 1.00 82.88 201 CYS A N 1
ATOM 1552 C CA . CYS A 1 201 ? -22.945 4.993 27.706 1.00 82.88 201 CYS A CA 1
ATOM 1553 C C . CYS A 1 201 ? -22.145 5.667 28.835 1.00 82.88 201 CYS A C 1
ATOM 1555 O O . CYS A 1 201 ? -20.921 5.707 28.730 1.00 82.88 201 CYS A O 1
ATOM 1557 N N . HIS A 1 202 ? -22.813 6.159 29.883 1.00 82.31 202 HIS A N 1
ATOM 1558 C CA . HIS A 1 202 ? -22.226 6.607 31.153 1.00 82.31 202 HIS A CA 1
ATOM 1559 C C . HIS A 1 202 ? -22.692 5.688 32.280 1.00 82.31 202 HIS A C 1
ATOM 1561 O O . HIS A 1 202 ? -21.874 5.435 33.189 1.00 82.31 202 HIS A O 1
#